Protein AF-A0A7K6W4K0-F1 (afdb_monomer_lite)

Secondary structure (DSSP, 8-state):
-PPP--PPP---PPPPPPEEETTEEE-TT-EEEETTTEEEEEETTEEEEEEPP----SSSEEPPPTT--S-EEEEEEETTEEEETT-EE-S-TTS--EEEEETTEEEEE-----SS--SS----TT-------EEETTEEE-TT-EE-SSS-TTEEEEEETTEEEEEEPPPPP--S-GGGEE--TT-SS-EEPPPPPP--

Organism: Steatornis caripensis (NCBI:txid48435)

Foldseek 3Di:
DDDDDDDDPDPPDPQQAWEADPRDTHHAQDWDADPPQKIWGHHRRDIDIDHDDADDPEDFWADAPVVGRYTFQQFGQDPNDTGGAQDWDDPDQQAPWIWGRHSHYIDIDTDDDDQFDDPDPDPDSHDPRQQQWAQDPNDTHGAQDWDDDPPAPFKIWGHGSRDIDIDGDDEDDDPDDPVQWDADVRRPYTDGDDDDDDDD

Radius of gyration: 44.68 Å; chains: 1; bounding box: 86×28×164 Å

InterPro domains:
  IPR001007 VWFC domain [PF00093] (19-73)
  IPR001007 VWFC domain [PF00093] (76-128)
  IPR001007 VWFC domain [PF00093] (134-192)
  IPR001007 VWFC domain [PS01208] (154-192)
  IPR001007 VWFC domain [PS50184] (17-74)
  IPR001007 VWFC domain [PS50184] (74-135)
  IPR001007 VWFC domain [PS50184] (132-193)
  IPR001007 VWFC domain [SM00214] (19-73)
  IPR001007 VWFC domain [SM00214] (76-129)
  IPR001007 VWFC domain [SM00214] (134-192)
  IPR001007 VWFC domain [SM00215] (19-73)
  IPR001007 VWFC domain [SM00215] (76-129)
  IPR001007 VWFC domain [SM00215] (134-189)
  IPR052080 von Willebrand factor C/EGF & Fibrillin [PTHR47333] (16-196)

Structure (mmCIF, N/CA/C/O backbone):
data_AF-A0A7K6W4K0-F1
#
_entry.id   AF-A0A7K6W4K0-F1
#
loop_
_atom_site.group_PDB
_atom_site.id
_atom_site.type_symbol
_atom_site.label_atom_id
_atom_site.label_alt_id
_atom_site.label_comp_id
_atom_site.label_asym_id
_atom_site.label_entity_id
_atom_site.label_seq_id
_atom_site.pdbx_PDB_ins_code
_atom_site.Cartn_x
_atom_site.Cartn_y
_atom_site.Cartn_z
_atom_site.occupancy
_atom_site.B_iso_or_equiv
_atom_site.auth_seq_id
_atom_site.auth_comp_id
_atom_site.auth_asym_id
_atom_site.auth_atom_id
_atom_site.pdbx_PDB_model_num
ATOM 1 N N . PRO A 1 1 ? 11.099 -11.836 -87.853 1.00 46.97 1 PRO A N 1
ATOM 2 C CA . PRO A 1 1 ? 12.144 -11.726 -86.805 1.00 46.97 1 PRO A CA 1
ATOM 3 C C . PRO A 1 1 ? 12.088 -10.353 -86.112 1.00 46.97 1 PRO A C 1
ATOM 5 O O . PRO A 1 1 ? 12.347 -9.350 -86.772 1.00 46.97 1 PRO A O 1
ATOM 8 N N . PRO A 1 2 ? 11.691 -10.271 -84.831 1.00 50.09 2 PRO A N 1
ATOM 9 C CA . PRO A 1 2 ? 11.774 -9.024 -84.077 1.00 50.09 2 PRO A CA 1
ATOM 10 C C . PRO A 1 2 ? 13.215 -8.804 -83.575 1.00 50.09 2 PRO A C 1
ATOM 12 O O . PRO A 1 2 ? 13.965 -9.778 -83.433 1.00 50.09 2 PRO A O 1
ATOM 15 N N . PRO A 1 3 ? 13.640 -7.556 -83.309 1.00 53.12 3 PRO A N 1
ATOM 16 C CA . PRO A 1 3 ? 14.968 -7.301 -82.774 1.00 53.12 3 PRO A CA 1
ATOM 17 C C . PRO A 1 3 ? 15.036 -7.745 -81.308 1.00 53.12 3 PRO A C 1
ATOM 19 O O . PRO A 1 3 ? 14.091 -7.578 -80.537 1.00 53.12 3 PRO A O 1
ATOM 22 N N . ARG A 1 4 ? 16.174 -8.337 -80.932 1.00 53.62 4 ARG A N 1
ATOM 23 C CA . ARG A 1 4 ? 16.497 -8.731 -79.556 1.00 53.62 4 ARG A CA 1
ATOM 24 C C . ARG A 1 4 ? 16.462 -7.488 -78.665 1.00 53.62 4 ARG A C 1
ATOM 26 O O . ARG A 1 4 ? 17.269 -6.582 -78.854 1.00 53.62 4 ARG A O 1
ATOM 33 N N . ALA A 1 5 ? 15.569 -7.475 -77.680 1.00 54.31 5 ALA A N 1
ATOM 34 C CA . ALA A 1 5 ? 15.681 -6.572 -76.546 1.00 54.31 5 ALA A CA 1
ATOM 35 C C . ALA A 1 5 ? 16.980 -6.918 -75.800 1.00 54.31 5 ALA A C 1
ATOM 37 O O . ALA A 1 5 ? 17.107 -8.007 -75.236 1.00 54.31 5 ALA A O 1
ATOM 38 N N . LEU A 1 6 ? 17.970 -6.024 -75.850 1.00 53.66 6 LEU A N 1
ATOM 39 C CA . LEU A 1 6 ? 19.096 -6.083 -74.928 1.00 53.66 6 LEU A CA 1
ATOM 40 C C . LEU A 1 6 ? 18.549 -5.780 -73.531 1.00 53.66 6 LEU A C 1
ATOM 42 O O . LEU A 1 6 ? 18.072 -4.676 -73.275 1.00 53.66 6 LEU A O 1
ATOM 46 N N . GLY A 1 7 ? 18.589 -6.781 -72.651 1.00 52.78 7 GLY A N 1
ATOM 47 C CA . GLY A 1 7 ? 18.318 -6.594 -71.233 1.00 52.78 7 GLY A CA 1
ATOM 48 C C . GLY A 1 7 ? 19.264 -5.539 -70.667 1.00 52.78 7 GLY A C 1
ATOM 49 O O . GLY A 1 7 ? 20.478 -5.624 -70.856 1.00 52.78 7 GLY A O 1
ATOM 50 N N . ALA A 1 8 ? 18.691 -4.534 -70.008 1.00 56.94 8 ALA A N 1
ATOM 51 C CA . ALA A 1 8 ? 19.445 -3.547 -69.255 1.00 56.94 8 ALA A CA 1
ATOM 52 C C . ALA A 1 8 ? 20.299 -4.259 -68.187 1.00 56.94 8 ALA A C 1
ATOM 54 O O . ALA A 1 8 ? 19.818 -5.210 -67.561 1.00 56.94 8 ALA A O 1
ATOM 55 N N . PRO A 1 9 ? 21.555 -3.830 -67.970 1.00 55.34 9 PRO A N 1
ATOM 56 C CA . PRO A 1 9 ? 22.372 -4.382 -66.906 1.00 55.34 9 PRO A CA 1
ATOM 57 C C . PRO A 1 9 ? 21.696 -4.059 -65.576 1.00 55.34 9 PRO A C 1
ATOM 59 O O . PRO A 1 9 ? 21.276 -2.923 -65.353 1.00 55.34 9 PRO A O 1
ATOM 62 N N . GLY A 1 10 ? 21.560 -5.077 -64.723 1.00 58.59 10 GLY A N 1
ATOM 63 C CA . GLY A 1 10 ? 21.000 -4.932 -63.389 1.00 58.59 10 GLY A CA 1
ATOM 64 C C . GLY A 1 10 ? 21.674 -3.770 -62.676 1.00 58.59 10 GLY A C 1
ATOM 65 O O . GLY A 1 10 ? 22.875 -3.801 -62.412 1.00 58.59 10 GLY A O 1
ATOM 66 N N . THR A 1 11 ? 20.898 -2.730 -62.396 1.00 54.78 11 THR A N 1
ATOM 67 C CA . THR A 1 11 ? 21.284 -1.650 -61.503 1.00 54.78 11 THR A CA 1
ATOM 68 C C . THR A 1 11 ? 21.452 -2.268 -60.123 1.00 54.78 11 THR A C 1
ATOM 70 O O . THR A 1 11 ? 20.489 -2.469 -59.386 1.00 54.78 11 THR A O 1
ATOM 73 N N . SER A 1 12 ? 22.693 -2.618 -59.788 1.00 63.53 12 SER A N 1
ATOM 74 C CA . SER A 1 12 ? 23.107 -2.862 -58.414 1.00 63.53 12 SER A CA 1
ATOM 75 C C . SER A 1 12 ? 22.697 -1.637 -57.603 1.00 63.53 12 SER A C 1
ATOM 77 O O . SER A 1 12 ? 23.218 -0.543 -57.836 1.00 63.53 12 SER A O 1
ATOM 79 N N . ALA A 1 13 ? 21.713 -1.799 -56.718 1.00 66.31 13 ALA A N 1
ATOM 80 C CA . ALA A 1 13 ? 21.297 -0.736 -55.818 1.00 66.31 13 ALA A CA 1
ATOM 81 C C . ALA A 1 13 ? 22.539 -0.194 -55.082 1.00 66.31 13 ALA A C 1
ATOM 83 O O . ALA A 1 13 ? 23.378 -0.998 -54.661 1.00 66.31 13 ALA A O 1
ATOM 84 N N . PRO A 1 14 ? 22.700 1.135 -54.952 1.00 72.62 14 PRO A N 1
ATOM 85 C CA . PRO A 1 14 ? 23.822 1.695 -54.212 1.00 72.62 14 PRO A CA 1
ATOM 86 C C . PRO A 1 14 ? 23.806 1.143 -52.784 1.00 72.62 14 PRO A C 1
ATOM 88 O O . PRO A 1 14 ? 22.757 1.115 -52.135 1.00 72.62 14 PRO A O 1
ATOM 91 N N . SER A 1 15 ? 24.960 0.671 -52.309 1.00 75.75 15 SER A N 1
ATOM 92 C CA . SER A 1 15 ? 25.105 0.193 -50.938 1.00 75.75 15 SER A CA 1
ATOM 93 C C . SER A 1 15 ? 24.759 1.323 -49.969 1.00 75.75 15 SER A C 1
ATOM 95 O O . SER A 1 15 ? 25.199 2.463 -50.130 1.00 75.75 15 SER A O 1
ATOM 97 N N . ALA A 1 16 ? 23.922 1.023 -48.977 1.00 80.75 16 ALA A N 1
ATOM 98 C CA . ALA A 1 16 ? 23.537 2.013 -47.984 1.00 80.75 16 ALA A CA 1
ATOM 99 C C . ALA A 1 16 ? 24.785 2.497 -47.206 1.00 80.75 16 ALA A C 1
ATOM 101 O O . ALA A 1 16 ? 25.671 1.691 -46.908 1.00 80.75 16 ALA A O 1
ATOM 102 N N . PRO A 1 17 ? 24.895 3.799 -46.886 1.00 88.88 17 PRO A N 1
ATOM 103 C CA . PRO A 1 17 ? 26.057 4.335 -46.185 1.00 88.88 17 PRO A CA 1
ATOM 104 C C . PRO A 1 17 ? 26.103 3.867 -44.724 1.00 88.88 17 PRO A C 1
ATOM 106 O O . PRO A 1 17 ? 25.088 3.869 -44.024 1.00 88.88 17 PRO A O 1
ATOM 109 N N . HIS A 1 18 ? 27.304 3.507 -44.269 1.00 92.75 18 HIS A N 1
ATOM 110 C CA . HIS A 1 18 ? 27.587 3.138 -42.881 1.00 92.75 18 HIS A CA 1
ATOM 111 C C . HIS A 1 18 ? 27.522 4.373 -41.979 1.00 92.75 18 HIS A C 1
ATOM 113 O O . HIS A 1 18 ? 27.749 5.498 -42.430 1.00 92.75 18 HIS A O 1
ATOM 119 N N . CYS A 1 19 ? 27.267 4.162 -40.690 1.00 94.94 19 CYS A N 1
ATOM 120 C CA . CYS A 1 19 ? 27.328 5.229 -39.695 1.00 94.94 19 CYS A CA 1
ATOM 121 C C . CYS A 1 19 ? 28.632 5.165 -38.904 1.00 94.94 19 CYS A C 1
ATOM 123 O O . CYS A 1 19 ? 29.174 4.087 -38.672 1.00 94.94 19 CYS A O 1
ATOM 125 N N . TRP A 1 20 ? 29.107 6.314 -38.425 1.00 94.06 20 TRP A N 1
ATOM 126 C CA . TRP A 1 20 ? 30.231 6.382 -37.494 1.00 94.06 20 TRP A CA 1
ATOM 127 C C . TRP A 1 20 ? 29.725 6.709 -36.090 1.00 94.06 20 TRP A C 1
ATOM 129 O O . TRP A 1 20 ? 29.054 7.723 -35.896 1.00 94.06 20 TRP A O 1
ATOM 139 N N . TYR A 1 21 ? 30.030 5.863 -35.105 1.00 92.81 21 TYR A N 1
ATOM 140 C CA . TYR A 1 21 ? 29.567 6.051 -33.731 1.00 92.81 21 TYR A CA 1
ATOM 141 C C . TYR A 1 21 ? 30.645 5.686 -32.711 1.00 92.81 21 TYR A C 1
ATOM 143 O O . TYR A 1 21 ? 31.182 4.583 -32.749 1.00 92.81 21 TYR A O 1
ATOM 151 N N . ARG A 1 22 ? 30.962 6.610 -31.788 1.00 91.50 22 ARG A N 1
ATOM 152 C CA . ARG A 1 22 ? 31.976 6.435 -30.721 1.00 91.50 22 ARG A CA 1
ATOM 153 C C . ARG A 1 22 ? 33.311 5.834 -31.211 1.00 91.50 22 ARG A C 1
ATOM 155 O O . ARG A 1 22 ? 33.931 5.038 -30.519 1.00 91.50 22 ARG A O 1
ATOM 162 N N . GLY A 1 23 ? 33.752 6.227 -32.407 1.00 92.31 23 GLY A N 1
ATOM 163 C CA . GLY A 1 23 ? 35.021 5.774 -32.986 1.00 92.31 23 GLY A CA 1
ATOM 164 C C . GLY A 1 23 ? 34.971 4.437 -33.735 1.00 92.31 23 GLY A C 1
ATOM 165 O O . GLY A 1 23 ? 36.022 3.984 -34.174 1.00 92.31 23 GLY A O 1
ATOM 166 N N . ALA A 1 24 ? 33.794 3.825 -33.912 1.00 93.12 24 ALA A N 1
ATOM 167 C CA . ALA A 1 24 ? 33.624 2.577 -34.656 1.00 93.12 24 ALA A CA 1
ATOM 168 C C . ALA A 1 24 ? 32.574 2.702 -35.783 1.00 93.12 24 ALA A C 1
ATOM 170 O O . ALA A 1 24 ? 31.578 3.423 -35.618 1.00 93.12 24 ALA A O 1
ATOM 171 N N . PRO A 1 25 ? 32.754 1.990 -36.914 1.00 94.06 25 PRO A N 1
ATOM 172 C CA . PRO A 1 25 ? 31.732 1.892 -37.948 1.00 94.06 25 PRO A CA 1
ATOM 173 C C . PRO A 1 25 ? 30.548 1.037 -37.471 1.00 94.06 25 PRO A C 1
ATOM 175 O O . PRO A 1 25 ? 30.710 0.048 -36.755 1.00 94.06 25 PRO A O 1
ATOM 178 N N . ARG A 1 26 ? 29.340 1.427 -37.880 1.00 94.75 26 ARG A N 1
ATOM 179 C CA . ARG A 1 26 ? 28.093 0.682 -37.692 1.00 94.75 26 ARG A CA 1
ATOM 180 C C . ARG A 1 26 ? 27.496 0.360 -39.054 1.00 94.75 26 ARG A C 1
ATOM 182 O O . ARG A 1 26 ? 27.409 1.243 -39.912 1.00 94.75 26 ARG A O 1
ATOM 189 N N . GLU A 1 27 ? 27.065 -0.886 -39.211 1.00 94.38 27 GLU A N 1
ATOM 190 C CA . GLU A 1 27 ? 26.400 -1.358 -40.422 1.00 94.38 27 GLU A CA 1
ATOM 191 C C . GLU A 1 27 ? 25.129 -0.541 -40.716 1.00 94.38 27 GLU A C 1
ATOM 193 O O . GLU A 1 27 ? 24.430 -0.123 -39.780 1.00 94.38 27 GLU A O 1
ATOM 198 N N . PRO A 1 28 ? 24.793 -0.313 -41.994 1.00 93.69 28 PRO A N 1
ATOM 199 C CA . PRO A 1 28 ? 23.535 0.320 -42.365 1.00 93.69 28 PRO A CA 1
ATOM 200 C C . PRO A 1 28 ? 22.340 -0.467 -41.807 1.00 93.69 28 PRO A C 1
ATOM 202 O O . PRO A 1 28 ? 22.251 -1.680 -41.982 1.00 93.69 28 PRO A O 1
ATOM 205 N N . GLY A 1 29 ? 21.414 0.210 -41.122 1.00 91.75 29 GLY A N 1
ATOM 206 C CA . GLY A 1 29 ? 20.260 -0.426 -40.474 1.00 91.75 29 GLY A CA 1
ATOM 207 C C . GLY A 1 29 ? 20.548 -1.070 -39.111 1.00 91.75 29 GLY A C 1
ATOM 208 O O . GLY A 1 29 ? 19.625 -1.596 -38.488 1.00 91.75 29 GLY A O 1
ATOM 209 N N . ALA A 1 30 ? 21.789 -1.018 -38.612 1.00 94.06 30 ALA A N 1
ATOM 210 C CA . ALA A 1 30 ? 22.109 -1.503 -37.272 1.00 94.06 30 ALA A CA 1
ATOM 211 C C . ALA A 1 30 ? 21.312 -0.746 -36.198 1.00 94.06 30 ALA A C 1
ATOM 213 O O . ALA A 1 30 ? 21.173 0.476 -36.274 1.00 94.06 30 ALA A O 1
ATOM 214 N N . HIS A 1 31 ? 20.856 -1.472 -35.176 1.00 93.75 31 HIS A N 1
ATOM 215 C CA . HIS A 1 31 ? 20.192 -0.945 -33.984 1.00 93.75 31 HIS A CA 1
ATOM 216 C C . HIS A 1 31 ? 20.967 -1.356 -32.728 1.00 93.75 31 HIS A C 1
ATOM 218 O O . HIS A 1 31 ? 21.493 -2.467 -32.652 1.00 93.75 31 HIS A O 1
ATOM 224 N N . TRP A 1 32 ? 21.075 -0.460 -31.750 1.00 90.94 32 TRP A N 1
ATOM 225 C CA . TRP A 1 32 ? 21.757 -0.741 -30.486 1.00 90.94 32 TRP A CA 1
ATOM 226 C C . TRP A 1 32 ? 21.211 0.114 -29.343 1.00 90.94 32 TRP A C 1
ATOM 228 O O . TRP A 1 32 ? 20.699 1.210 -29.558 1.00 90.94 32 TRP A O 1
ATOM 238 N N . THR A 1 33 ? 21.368 -0.378 -28.115 1.00 87.00 33 THR A N 1
ATOM 239 C CA . THR A 1 33 ? 20.946 0.322 -26.897 1.00 87.00 33 THR A CA 1
ATOM 240 C C . THR A 1 33 ? 22.154 0.957 -26.215 1.00 87.00 33 THR A C 1
ATOM 242 O O . THR A 1 33 ? 23.183 0.310 -26.028 1.00 87.00 33 THR A O 1
ATOM 245 N N . GLU A 1 34 ? 22.034 2.227 -25.840 1.00 85.50 34 GLU A N 1
ATOM 246 C CA . GLU A 1 34 ? 23.025 2.968 -25.059 1.00 85.50 34 GLU A CA 1
ATOM 247 C C . GLU A 1 34 ? 22.651 2.997 -23.565 1.00 85.50 34 GLU A C 1
ATOM 249 O O . GLU A 1 34 ? 21.465 2.942 -23.211 1.00 85.50 34 GLU A O 1
ATOM 254 N N . PRO A 1 35 ? 23.649 3.152 -22.673 1.00 79.38 35 PRO A N 1
ATOM 255 C CA . PRO A 1 35 ? 23.408 3.470 -21.270 1.00 79.38 35 PRO A CA 1
ATOM 256 C C . PRO A 1 35 ? 22.515 4.710 -21.125 1.00 79.38 35 PRO A C 1
ATOM 258 O O . PRO A 1 35 ? 22.619 5.662 -21.899 1.00 79.38 35 PRO A O 1
ATOM 261 N N . GLY A 1 36 ? 21.638 4.713 -20.120 1.00 78.44 36 GLY A N 1
ATOM 262 C CA . GLY A 1 36 ? 20.658 5.790 -19.941 1.00 78.44 36 GLY A CA 1
ATOM 263 C C . GLY A 1 36 ? 19.379 5.615 -20.765 1.00 78.44 36 GLY A C 1
ATOM 264 O O . GLY A 1 36 ? 18.711 6.605 -21.044 1.00 78.44 36 GLY A O 1
ATOM 265 N N . CYS A 1 37 ? 19.029 4.371 -21.124 1.00 88.00 37 CYS A N 1
ATOM 266 C CA . CYS A 1 37 ? 17.724 4.007 -21.688 1.00 88.00 37 CYS A CA 1
ATOM 267 C C . CYS A 1 37 ? 17.451 4.732 -23.021 1.00 88.00 37 CYS A C 1
ATOM 269 O O . CYS A 1 37 ? 16.430 5.390 -23.216 1.00 88.00 37 CYS A O 1
ATOM 271 N N . ARG A 1 38 ? 18.418 4.643 -23.945 1.00 90.69 38 ARG A N 1
ATOM 272 C CA . ARG A 1 38 ? 18.332 5.213 -25.296 1.00 90.69 38 ARG A CA 1
ATOM 273 C C . ARG A 1 38 ? 18.540 4.126 -26.335 1.00 90.69 38 ARG A C 1
ATOM 275 O O . ARG A 1 38 ? 19.453 3.317 -26.197 1.00 90.69 38 ARG A O 1
ATOM 282 N N . THR A 1 39 ? 17.730 4.136 -27.381 1.00 91.50 39 THR A N 1
ATOM 283 C CA . THR A 1 39 ? 17.915 3.269 -28.547 1.00 91.50 39 THR A CA 1
ATOM 284 C C . THR A 1 39 ? 18.447 4.100 -29.701 1.00 91.50 39 THR A C 1
ATOM 286 O O . THR A 1 39 ? 18.018 5.235 -29.904 1.00 91.50 39 THR A O 1
ATOM 289 N N . CYS A 1 40 ? 19.421 3.565 -30.423 1.00 93.38 40 CYS A N 1
ATOM 290 C CA . CYS A 1 40 ? 20.048 4.221 -31.553 1.00 93.38 40 CYS A CA 1
ATOM 291 C C . CYS A 1 40 ? 19.961 3.337 -32.794 1.00 93.38 40 CYS A C 1
ATOM 293 O O . CYS A 1 40 ? 20.083 2.115 -32.704 1.00 93.38 40 CYS A O 1
ATOM 295 N N . ALA A 1 41 ? 19.808 3.963 -33.957 1.00 95.50 41 ALA A N 1
ATOM 296 C CA . ALA A 1 41 ? 19.795 3.294 -35.247 1.00 95.50 41 ALA A CA 1
ATOM 297 C C . ALA A 1 41 ? 20.690 4.008 -36.266 1.00 95.50 41 ALA A C 1
ATOM 299 O O . ALA A 1 41 ? 20.827 5.236 -36.252 1.00 95.50 41 ALA A O 1
ATOM 300 N N . CYS A 1 42 ? 21.288 3.229 -37.170 1.00 95.31 42 CYS A N 1
ATOM 301 C CA . CYS A 1 42 ? 21.989 3.750 -38.336 1.00 95.31 42 CYS A CA 1
ATOM 302 C C . CYS A 1 42 ? 21.031 3.872 -39.526 1.00 95.31 42 CYS A C 1
ATOM 304 O O . CYS A 1 42 ? 20.684 2.868 -40.150 1.00 95.31 42 CYS A O 1
ATOM 306 N N . GLN A 1 43 ? 20.631 5.098 -39.870 1.00 94.62 43 GLN A N 1
ATOM 307 C CA . GLN A 1 43 ? 19.715 5.362 -40.981 1.00 94.62 43 GLN A CA 1
ATOM 308 C C . GLN A 1 43 ? 20.317 6.404 -41.924 1.00 94.62 43 GLN A C 1
ATOM 310 O O . GLN A 1 43 ? 20.601 7.534 -41.530 1.00 94.62 43 GLN A O 1
ATOM 315 N N . GLY A 1 44 ? 20.551 6.014 -43.181 1.00 89.88 44 GLY A N 1
ATOM 316 C CA . GLY A 1 44 ? 21.092 6.918 -44.203 1.00 89.88 44 GLY A CA 1
ATOM 317 C C . GLY A 1 44 ? 22.446 7.538 -43.831 1.00 89.88 44 GLY A C 1
ATOM 318 O O . GLY A 1 44 ? 22.675 8.709 -44.117 1.00 89.88 44 GLY A O 1
ATOM 319 N N . GLY A 1 45 ? 23.323 6.785 -43.155 1.00 90.25 45 GLY A N 1
ATOM 320 C CA . GLY A 1 45 ? 24.649 7.256 -42.733 1.00 90.25 45 GLY A CA 1
ATOM 321 C C . GLY A 1 45 ? 24.634 8.175 -41.505 1.00 90.25 45 GLY A C 1
ATOM 322 O O . GLY A 1 45 ? 25.684 8.657 -41.080 1.00 90.25 45 GLY A O 1
ATOM 323 N N . ARG A 1 46 ? 23.461 8.408 -40.903 1.00 94.00 46 ARG A N 1
ATOM 324 C CA . ARG A 1 46 ? 23.293 9.171 -39.664 1.00 94.00 46 ARG A CA 1
ATOM 325 C C . ARG A 1 46 ? 22.919 8.248 -38.512 1.00 94.00 46 ARG A C 1
ATOM 327 O O . ARG A 1 46 ? 22.070 7.370 -38.646 1.00 94.00 46 ARG A O 1
ATOM 334 N N . VAL A 1 47 ? 23.519 8.508 -37.354 1.00 95.06 47 VAL A N 1
ATOM 335 C CA . VAL A 1 47 ? 23.082 7.924 -36.086 1.00 95.06 47 VAL A CA 1
ATOM 336 C C . VAL A 1 47 ? 21.905 8.730 -35.552 1.00 95.06 47 VAL A C 1
ATOM 338 O O . VAL A 1 47 ? 22.044 9.924 -35.282 1.00 95.06 47 VAL A O 1
ATOM 341 N N . LEU A 1 48 ? 20.760 8.078 -35.392 1.00 94.69 48 LEU A N 1
ATOM 342 C CA . LEU A 1 48 ? 19.570 8.638 -34.754 1.00 94.69 48 LEU A CA 1
ATOM 343 C C . LEU A 1 48 ? 19.381 7.929 -33.423 1.00 94.69 48 LEU A C 1
ATOM 345 O O . LEU A 1 48 ? 19.340 6.706 -33.400 1.00 94.69 48 LEU A O 1
ATOM 349 N N . CYS A 1 49 ? 19.310 8.685 -32.330 1.00 92.94 49 CYS A N 1
ATOM 350 C CA . CYS A 1 49 ? 19.150 8.132 -30.991 1.00 92.94 49 CYS A CA 1
ATOM 351 C C . CYS A 1 49 ? 17.941 8.749 -30.308 1.00 92.94 49 CYS A C 1
ATOM 353 O O . CYS A 1 49 ? 17.891 9.966 -30.119 1.00 92.94 49 CYS A O 1
ATOM 355 N N . GLU A 1 50 ? 17.045 7.899 -29.838 1.00 92.62 50 GLU A N 1
ATOM 356 C CA . GLU A 1 50 ? 15.800 8.280 -29.190 1.00 92.62 50 GLU A CA 1
ATOM 357 C C . GLU A 1 50 ? 15.786 7.757 -27.754 1.00 92.62 50 GLU A C 1
ATOM 359 O O . GLU A 1 50 ? 16.372 6.715 -27.440 1.00 92.62 50 GLU A O 1
ATOM 364 N N . ALA A 1 51 ? 15.174 8.524 -26.852 1.00 89.50 51 ALA A N 1
ATOM 365 C CA . ALA A 1 51 ? 14.949 8.066 -25.489 1.00 89.50 51 ALA A CA 1
ATOM 366 C C . ALA A 1 51 ? 13.869 6.981 -25.507 1.00 89.50 51 ALA A C 1
ATOM 368 O O . ALA A 1 51 ? 12.830 7.149 -26.144 1.00 89.50 51 ALA A O 1
ATOM 369 N N . VAL A 1 52 ? 14.108 5.876 -24.805 1.00 89.75 52 VAL A N 1
ATOM 370 C CA . VAL A 1 52 ? 13.104 4.827 -24.655 1.00 89.75 52 VAL A CA 1
ATOM 371 C C . VAL A 1 52 ? 12.038 5.334 -23.689 1.00 89.75 52 VAL A C 1
ATOM 373 O O . VAL A 1 52 ? 12.315 5.626 -22.527 1.00 89.75 52 VAL A O 1
ATOM 376 N N . SER A 1 53 ? 10.806 5.451 -24.174 1.00 88.81 53 SER A N 1
ATOM 377 C CA . SER A 1 53 ? 9.649 5.743 -23.334 1.00 88.81 53 SER A CA 1
ATOM 378 C C . SER A 1 53 ? 9.138 4.450 -22.702 1.00 88.81 53 SER A C 1
ATOM 380 O O . SER A 1 53 ? 8.705 3.550 -23.423 1.00 88.81 53 SER A O 1
ATOM 382 N N . CYS A 1 54 ? 9.141 4.371 -21.372 1.00 87.38 54 CYS A N 1
ATOM 383 C CA . CYS A 1 54 ? 8.627 3.219 -20.631 1.00 87.38 54 CYS A CA 1
ATOM 384 C C . CYS A 1 54 ? 7.334 3.594 -19.882 1.00 87.38 54 CYS A C 1
ATOM 386 O O . CYS A 1 54 ? 7.395 3.939 -18.700 1.00 87.38 54 CYS A O 1
ATOM 388 N N . PRO A 1 55 ? 6.158 3.572 -20.532 1.00 84.00 55 PRO A N 1
ATOM 389 C CA . PRO A 1 55 ? 4.899 3.731 -19.820 1.00 84.00 55 PRO A CA 1
ATOM 390 C C . PRO A 1 55 ? 4.625 2.469 -18.991 1.00 84.00 55 PRO A C 1
ATOM 392 O O . PRO A 1 55 ? 4.395 1.395 -19.542 1.00 84.00 55 PRO A O 1
ATOM 395 N N . ALA A 1 56 ? 4.644 2.592 -17.665 1.00 83.31 56 ALA A N 1
ATOM 396 C CA . ALA A 1 56 ? 4.163 1.552 -16.761 1.00 83.31 56 ALA A CA 1
ATOM 397 C C . ALA A 1 56 ? 2.778 1.953 -16.241 1.00 83.31 56 ALA A C 1
ATOM 399 O O . ALA A 1 56 ? 2.616 3.029 -15.671 1.00 83.31 56 ALA A O 1
ATOM 400 N N . ALA A 1 57 ? 1.782 1.090 -16.451 1.00 87.00 57 ALA A N 1
ATOM 401 C CA . ALA A 1 57 ? 0.399 1.296 -16.011 1.00 87.00 57 ALA A CA 1
ATOM 402 C C . ALA A 1 57 ? 0.076 0.539 -14.706 1.00 87.00 57 ALA A C 1
ATOM 404 O O . ALA A 1 57 ? -1.078 0.208 -14.449 1.00 87.00 57 ALA A O 1
ATOM 405 N N . CYS A 1 58 ? 1.096 0.221 -13.908 1.00 95.00 58 CYS A N 1
ATOM 406 C CA . CYS A 1 58 ? 0.957 -0.468 -12.629 1.00 95.00 58 CYS A CA 1
ATOM 407 C C . CYS A 1 58 ? 1.489 0.404 -11.483 1.00 95.00 58 CYS A C 1
ATOM 409 O O . CYS A 1 58 ? 2.336 1.272 -11.693 1.00 95.00 58 CYS A O 1
ATOM 411 N N . SER A 1 59 ? 0.961 0.197 -10.277 1.00 95.56 59 SER A N 1
ATOM 412 C CA . SER A 1 59 ? 1.231 1.046 -9.107 1.00 95.56 59 SER A CA 1
ATOM 413 C C . SER A 1 59 ? 2.576 0.771 -8.433 1.00 95.56 59 SER A C 1
ATOM 415 O O . SER A 1 59 ? 3.149 1.682 -7.844 1.00 95.56 59 SER A O 1
ATOM 417 N N . HIS A 1 60 ? 3.087 -0.457 -8.528 1.00 96.81 60 HIS A N 1
ATOM 418 C CA . H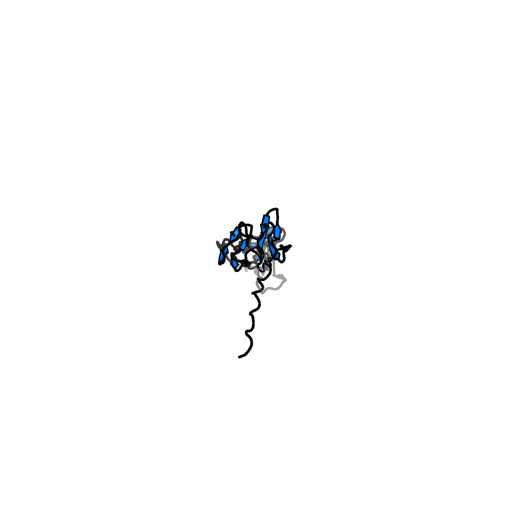IS A 1 60 ? 4.285 -0.916 -7.821 1.00 96.81 60 HIS A CA 1
ATOM 419 C C . HIS A 1 60 ? 5.233 -1.679 -8.759 1.00 96.81 60 HIS A C 1
ATOM 421 O O . HIS A 1 60 ? 5.547 -2.839 -8.496 1.00 96.81 60 HIS A O 1
ATOM 427 N N . PRO A 1 61 ? 5.691 -1.079 -9.872 1.00 95.88 61 PRO A N 1
ATOM 428 C CA . PRO A 1 61 ? 6.534 -1.780 -10.830 1.00 95.88 61 PRO A CA 1
ATOM 429 C C . PRO A 1 61 ? 7.848 -2.264 -10.208 1.00 95.88 61 PRO A C 1
ATOM 431 O O . PRO A 1 61 ? 8.486 -1.562 -9.420 1.00 95.88 61 PRO A O 1
ATOM 434 N N . LEU A 1 62 ? 8.311 -3.432 -10.646 1.00 95.00 62 LEU A N 1
ATOM 435 C CA . LEU A 1 62 ? 9.678 -3.872 -10.401 1.00 95.00 62 LEU A CA 1
ATOM 436 C C . LEU A 1 62 ? 10.666 -3.010 -11.202 1.00 95.00 62 LEU A C 1
ATOM 438 O O . LEU A 1 62 ? 10.374 -2.627 -12.343 1.00 95.00 62 LEU A O 1
ATOM 442 N N . PRO A 1 63 ? 11.852 -2.726 -10.639 1.00 92.06 63 PRO A N 1
ATOM 443 C CA . PRO A 1 63 ? 12.894 -2.004 -11.350 1.00 92.06 63 PRO A CA 1
ATOM 444 C C . PRO A 1 63 ? 13.354 -2.800 -12.572 1.00 92.06 63 PRO A C 1
ATOM 446 O O . PRO A 1 63 ? 13.193 -4.022 -12.646 1.00 92.06 63 PRO A O 1
ATOM 449 N N . ALA A 1 64 ? 13.951 -2.097 -13.534 1.00 89.62 64 ALA A N 1
ATOM 450 C CA . ALA A 1 64 ? 14.537 -2.757 -14.688 1.00 89.62 64 ALA A CA 1
ATOM 451 C C . ALA A 1 64 ? 15.567 -3.807 -14.216 1.00 89.62 64 ALA A C 1
ATOM 453 O O . ALA A 1 64 ? 16.408 -3.488 -13.368 1.00 89.62 64 ALA A O 1
ATOM 454 N N . PRO A 1 65 ? 15.520 -5.048 -14.735 1.00 82.19 65 PRO A N 1
ATOM 455 C CA . PRO A 1 65 ? 16.519 -6.061 -14.411 1.00 82.19 65 PRO A CA 1
ATOM 456 C C . PRO A 1 65 ? 17.917 -5.579 -14.815 1.00 82.19 65 PRO A C 1
ATOM 458 O O . PRO A 1 65 ? 18.054 -4.637 -15.594 1.00 82.19 65 PRO A O 1
ATOM 461 N N . ALA A 1 66 ? 18.972 -6.214 -14.303 1.00 79.69 66 ALA A N 1
ATOM 462 C CA . ALA A 1 66 ? 20.344 -5.807 -14.607 1.00 79.69 66 ALA A CA 1
ATOM 463 C C . ALA A 1 66 ? 20.590 -5.745 -16.130 1.00 79.69 66 ALA A C 1
ATOM 465 O O . ALA A 1 66 ? 20.431 -6.738 -16.835 1.00 79.69 66 ALA A O 1
ATOM 466 N N . GLY A 1 67 ? 20.952 -4.561 -16.636 1.00 74.31 67 GLY A N 1
ATOM 467 C CA . GLY A 1 67 ? 21.141 -4.302 -18.072 1.00 74.31 67 GLY A CA 1
ATOM 468 C C . GLY A 1 67 ? 19.856 -3.999 -18.859 1.00 74.31 67 GLY A C 1
ATOM 469 O O . GLY A 1 67 ? 19.926 -3.668 -20.040 1.00 74.31 67 GLY A O 1
ATOM 470 N N . GLY A 1 68 ? 18.693 -4.079 -18.213 1.00 81.00 68 GLY A N 1
ATOM 471 C CA . GLY A 1 68 ? 17.408 -3.629 -18.731 1.00 81.00 68 GLY A CA 1
ATOM 472 C C . GLY A 1 68 ? 17.238 -2.113 -18.628 1.00 81.00 68 GLY A C 1
ATOM 473 O O . GLY A 1 68 ? 17.978 -1.418 -17.936 1.00 81.00 68 GLY A O 1
ATOM 474 N N . CYS A 1 69 ? 16.237 -1.598 -19.338 1.00 86.19 69 CYS A N 1
ATOM 475 C CA . CYS A 1 69 ? 15.956 -0.161 -19.424 1.00 86.19 69 CYS A CA 1
ATOM 476 C C . CYS A 1 69 ? 14.577 0.190 -18.849 1.00 86.19 69 CYS A C 1
ATOM 478 O O . CYS A 1 69 ? 14.460 1.182 -18.135 1.00 86.19 69 CYS A O 1
ATOM 480 N N . CYS A 1 70 ? 13.562 -0.654 -19.059 1.00 88.38 70 CYS A N 1
ATOM 481 C CA . CYS A 1 70 ? 12.213 -0.391 -18.565 1.00 88.38 70 CYS A CA 1
ATOM 482 C C . CYS A 1 70 ? 11.866 -1.181 -17.292 1.00 88.38 70 CYS A C 1
ATOM 484 O O . CYS A 1 70 ? 12.298 -2.330 -17.152 1.00 88.38 70 CYS A O 1
ATOM 486 N N . PRO A 1 71 ? 11.053 -0.591 -16.395 1.00 92.19 71 PRO A N 1
ATOM 487 C CA . PRO A 1 71 ? 10.427 -1.317 -15.298 1.00 92.19 71 PRO A CA 1
ATOM 488 C C . PRO A 1 71 ? 9.473 -2.410 -15.801 1.00 92.19 71 PRO A C 1
ATOM 490 O O . PRO A 1 71 ? 9.033 -2.387 -16.952 1.00 92.19 71 PRO A O 1
ATOM 493 N N . SER A 1 72 ? 9.126 -3.348 -14.921 1.00 92.38 72 SER A N 1
ATOM 494 C CA . SER A 1 72 ? 8.244 -4.480 -15.228 1.00 92.38 72 SER A CA 1
ATOM 495 C C . SER A 1 72 ? 7.063 -4.561 -14.263 1.00 92.38 72 SER A C 1
ATOM 497 O O . SER A 1 72 ? 7.226 -4.361 -13.064 1.00 92.38 72 SER A O 1
ATOM 499 N N . CYS A 1 73 ? 5.886 -4.919 -14.781 1.00 95.00 73 CYS A N 1
ATOM 500 C CA . CYS A 1 73 ? 4.691 -5.225 -13.985 1.00 95.00 73 CYS A CA 1
ATOM 501 C C . CYS A 1 73 ? 4.484 -6.744 -13.802 1.00 95.00 73 CYS A C 1
ATOM 503 O O . CYS A 1 73 ? 3.383 -7.178 -13.490 1.00 95.00 73 CYS A O 1
ATOM 505 N N . ALA A 1 74 ? 5.520 -7.566 -14.022 1.00 94.31 74 ALA A N 1
ATOM 506 C CA . ALA A 1 74 ? 5.471 -9.023 -13.810 1.00 94.31 74 ALA A CA 1
ATOM 507 C C . ALA A 1 74 ? 5.553 -9.443 -12.323 1.00 94.31 74 ALA A C 1
ATOM 509 O O . ALA A 1 74 ? 5.673 -10.624 -12.009 1.00 94.31 74 ALA A O 1
ATOM 510 N N . GLY A 1 75 ? 5.564 -8.465 -11.425 1.00 95.88 75 GLY A N 1
ATOM 511 C CA . GLY A 1 75 ? 5.608 -8.591 -9.975 1.00 95.88 75 GLY A CA 1
ATOM 512 C C . GLY A 1 75 ? 5.597 -7.191 -9.368 1.00 95.88 75 GLY A C 1
ATOM 513 O O . GLY A 1 75 ? 5.507 -6.204 -10.107 1.00 95.88 75 GLY A O 1
ATOM 514 N N . CYS A 1 76 ? 5.705 -7.093 -8.045 1.00 97.56 76 CYS A N 1
ATOM 515 C CA . CYS A 1 76 ? 5.543 -5.829 -7.328 1.00 97.56 76 CYS A CA 1
ATOM 516 C C . CYS A 1 76 ? 6.774 -5.471 -6.500 1.00 97.56 76 CYS A C 1
ATOM 518 O O . CYS A 1 76 ? 7.345 -6.333 -5.839 1.00 97.56 76 CYS A O 1
ATOM 520 N N . LEU A 1 77 ? 7.150 -4.194 -6.462 1.00 96.88 77 LEU A N 1
ATOM 521 C CA . LEU A 1 77 ? 8.098 -3.677 -5.475 1.00 96.88 77 LEU A CA 1
ATOM 522 C C . LEU A 1 77 ? 7.333 -2.996 -4.332 1.00 96.88 77 LEU A C 1
ATOM 524 O O . LEU A 1 77 ? 6.741 -1.941 -4.537 1.00 96.88 77 LEU A O 1
ATOM 528 N N . HIS A 1 78 ? 7.373 -3.573 -3.131 1.00 95.56 78 HIS A N 1
ATOM 529 C CA . HIS A 1 78 ? 6.731 -3.013 -1.936 1.00 95.56 78 HIS A CA 1
ATOM 530 C C . HIS A 1 78 ? 7.749 -2.879 -0.804 1.00 95.56 78 HIS A C 1
ATOM 532 O O . HIS A 1 78 ? 8.384 -3.865 -0.439 1.00 95.56 78 HIS A O 1
ATOM 538 N N . ASP A 1 79 ? 7.920 -1.673 -0.256 1.00 93.12 79 ASP A N 1
ATOM 539 C CA . ASP A 1 79 ? 8.903 -1.357 0.799 1.00 93.12 79 ASP A CA 1
ATOM 540 C C . ASP A 1 79 ? 10.324 -1.873 0.511 1.00 93.12 79 ASP A C 1
ATOM 542 O O . ASP A 1 79 ? 11.032 -2.375 1.382 1.00 93.12 79 ASP A O 1
ATOM 546 N N . GLY A 1 80 ? 10.746 -1.790 -0.754 1.00 93.50 80 GLY A N 1
ATOM 547 C CA . GLY A 1 80 ? 12.057 -2.272 -1.200 1.00 93.50 80 GLY A CA 1
ATOM 548 C C . GLY A 1 80 ? 12.161 -3.792 -1.371 1.00 93.50 80 GLY A C 1
ATOM 549 O O . GLY A 1 80 ? 13.212 -4.278 -1.786 1.00 93.50 80 GLY A O 1
ATOM 550 N N . VAL A 1 81 ? 11.088 -4.544 -1.117 1.00 95.25 81 VAL A N 1
ATOM 551 C CA . VAL A 1 81 ? 11.029 -5.997 -1.302 1.00 95.25 81 VAL A CA 1
ATOM 552 C C . VAL A 1 81 ? 10.313 -6.327 -2.608 1.00 95.25 81 VAL A C 1
ATOM 554 O O . VAL A 1 81 ? 9.175 -5.912 -2.836 1.00 95.25 81 VAL A O 1
ATOM 557 N N . ALA A 1 82 ? 10.982 -7.093 -3.469 1.00 96.56 82 ALA A N 1
ATOM 558 C CA . ALA A 1 82 ? 10.371 -7.645 -4.671 1.00 96.56 82 ALA A CA 1
ATOM 559 C C . ALA A 1 82 ? 9.436 -8.805 -4.297 1.00 96.56 82 ALA A C 1
ATOM 561 O O . ALA A 1 82 ? 9.841 -9.745 -3.614 1.00 96.56 82 ALA A O 1
ATOM 562 N N . ARG A 1 83 ? 8.192 -8.723 -4.757 1.00 96.75 83 ARG A N 1
ATOM 563 C CA . ARG A 1 83 ? 7.129 -9.715 -4.596 1.00 96.75 83 ARG A CA 1
ATOM 564 C C . ARG A 1 83 ? 6.810 -10.317 -5.958 1.00 96.75 83 ARG A C 1
ATOM 566 O O . ARG A 1 83 ? 6.722 -9.587 -6.950 1.00 96.75 83 ARG A O 1
ATOM 573 N N . ALA A 1 84 ? 6.665 -11.631 -6.007 1.00 97.06 84 ALA A N 1
ATOM 574 C CA . ALA A 1 84 ? 6.246 -12.332 -7.207 1.00 97.06 84 ALA A CA 1
ATOM 575 C C . ALA A 1 84 ? 4.750 -12.112 -7.478 1.00 97.06 84 ALA A C 1
ATOM 577 O O . ALA A 1 84 ? 3.976 -11.738 -6.595 1.00 97.06 84 ALA A O 1
ATO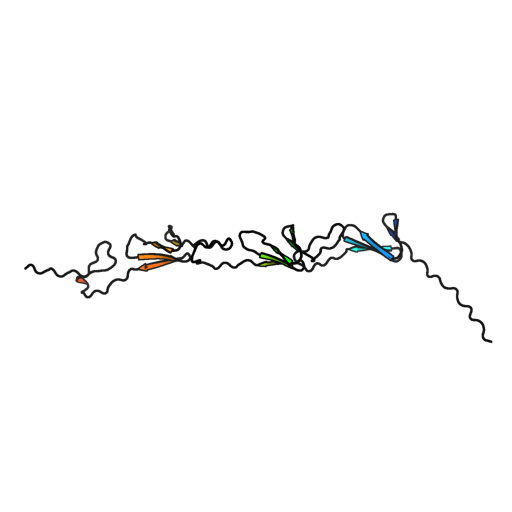M 578 N N . GLU A 1 85 ? 4.345 -12.338 -8.726 1.00 97.19 85 GLU A N 1
ATOM 579 C CA . GLU A 1 85 ? 2.934 -12.344 -9.106 1.00 97.19 85 GLU A CA 1
ATOM 580 C C . GLU A 1 85 ? 2.154 -13.372 -8.272 1.00 97.19 85 GLU A C 1
ATOM 582 O O . GLU A 1 85 ? 2.527 -14.545 -8.213 1.00 97.19 85 GLU A O 1
ATOM 587 N N . GLY A 1 86 ? 1.062 -12.933 -7.648 1.00 97.00 86 GLY A N 1
ATOM 588 C CA . GLY A 1 86 ? 0.229 -13.758 -6.776 1.00 97.00 86 GLY A CA 1
ATOM 589 C C . GLY A 1 86 ? 0.707 -13.847 -5.325 1.00 97.00 86 GLY A C 1
ATOM 590 O O . GLY A 1 86 ? 0.032 -14.492 -4.522 1.00 97.00 86 GLY A O 1
ATOM 591 N N . ASP A 1 87 ? 1.819 -13.200 -4.958 1.00 97.62 87 ASP A N 1
ATOM 592 C CA . ASP A 1 87 ? 2.292 -13.196 -3.572 1.00 97.62 87 ASP A CA 1
ATOM 593 C C . ASP A 1 87 ? 1.259 -12.556 -2.639 1.00 97.62 87 ASP A C 1
ATOM 595 O O . ASP A 1 87 ? 0.817 -11.424 -2.860 1.00 97.62 87 ASP A O 1
ATOM 599 N N . VAL A 1 88 ? 0.945 -13.267 -1.554 1.00 95.69 88 VAL A N 1
ATOM 600 C CA . VAL A 1 88 ? 0.140 -12.780 -0.430 1.00 95.69 88 VAL A CA 1
ATOM 601 C C . VAL A 1 88 ? 1.063 -12.556 0.760 1.00 95.69 88 VAL A C 1
ATOM 603 O O . VAL A 1 88 ? 1.800 -13.458 1.159 1.00 95.69 88 VAL A O 1
ATOM 606 N N . PHE A 1 89 ? 1.044 -11.352 1.324 1.00 93.81 89 PHE A N 1
ATOM 607 C CA . PHE A 1 89 ? 1.943 -10.974 2.410 1.00 93.81 89 PHE A CA 1
ATOM 608 C C . PHE A 1 89 ? 1.283 -10.018 3.400 1.00 93.81 89 PHE A C 1
ATOM 610 O O . PHE A 1 89 ? 0.389 -9.253 3.045 1.00 93.81 89 PHE A O 1
ATOM 617 N N . SER A 1 90 ? 1.780 -10.026 4.633 1.00 91.12 90 SER A N 1
ATOM 618 C CA . SER A 1 90 ? 1.374 -9.094 5.685 1.00 91.12 90 SER A CA 1
ATOM 619 C C . SER A 1 90 ? 2.502 -8.083 5.916 1.00 91.12 90 SER A C 1
ATOM 621 O O . SER A 1 90 ? 3.606 -8.505 6.265 1.00 91.12 90 SER A O 1
ATOM 623 N N . PRO A 1 91 ? 2.292 -6.767 5.711 1.00 86.44 91 PRO A N 1
ATOM 624 C CA . PRO A 1 91 ? 3.337 -5.762 5.937 1.00 86.44 91 PRO A CA 1
ATOM 625 C C . PRO A 1 91 ? 3.759 -5.647 7.407 1.00 86.44 91 PRO A C 1
ATOM 627 O O . PRO A 1 91 ? 4.899 -5.296 7.701 1.00 86.44 91 PRO A O 1
ATOM 630 N N . SER A 1 92 ? 2.843 -5.936 8.335 1.00 79.12 92 SER A N 1
ATOM 631 C CA . SER A 1 92 ? 3.095 -5.905 9.776 1.00 79.12 92 SER A CA 1
ATOM 632 C C . SER A 1 92 ? 2.180 -6.879 10.516 1.00 79.12 92 SER A C 1
ATOM 634 O O . SER A 1 92 ? 0.975 -6.884 10.268 1.00 79.12 92 SER A O 1
ATOM 636 N N . ASP A 1 93 ? 2.726 -7.622 11.478 1.00 66.69 93 ASP A N 1
ATOM 637 C CA . ASP A 1 93 ? 1.999 -8.658 12.232 1.00 66.69 93 ASP A CA 1
ATOM 638 C C . ASP A 1 93 ? 0.917 -8.121 13.195 1.00 66.69 93 ASP A C 1
ATOM 640 O O . ASP A 1 93 ? 0.142 -8.898 13.735 1.00 66.69 93 ASP A O 1
ATOM 644 N N . GLY A 1 94 ? 0.822 -6.801 13.408 1.00 62.97 94 GLY A N 1
ATOM 645 C CA . GLY A 1 94 ? -0.067 -6.207 14.422 1.00 62.97 94 GLY A CA 1
ATOM 646 C C . GLY A 1 94 ? -1.333 -5.511 13.909 1.00 62.97 94 GLY A C 1
ATOM 647 O O . GLY A 1 94 ? -2.103 -5.008 14.723 1.00 62.97 94 GLY A O 1
ATOM 648 N N . ASN A 1 95 ? -1.541 -5.414 12.591 1.00 70.38 95 ASN A N 1
ATOM 649 C CA . ASN A 1 95 ? -2.711 -4.728 12.012 1.00 70.38 95 ASN A CA 1
ATOM 650 C C . ASN A 1 95 ? -3.543 -5.607 11.065 1.00 70.38 95 ASN A C 1
ATOM 652 O O . ASN A 1 95 ? -4.481 -5.106 10.446 1.00 70.38 95 ASN A O 1
ATOM 656 N N . CYS A 1 96 ? -3.166 -6.884 10.912 1.00 79.50 96 CYS A N 1
ATOM 657 C CA . CYS A 1 96 ? -3.784 -7.850 9.995 1.00 79.50 96 CYS A CA 1
ATOM 658 C C . CYS A 1 96 ? -4.022 -7.358 8.577 1.00 79.50 96 CYS A C 1
ATOM 660 O O . CYS A 1 96 ? -4.939 -7.823 7.895 1.00 79.50 96 CYS A O 1
ATOM 662 N N . THR A 1 97 ? -3.225 -6.401 8.128 1.00 86.94 97 THR A N 1
ATOM 663 C CA . THR A 1 97 ? -3.297 -5.983 6.744 1.00 86.94 97 THR A CA 1
ATOM 664 C C . THR A 1 97 ? -2.737 -7.118 5.914 1.00 86.94 97 THR A C 1
ATOM 666 O O . THR A 1 97 ? -1.579 -7.494 6.082 1.00 86.94 97 THR A O 1
ATOM 669 N N . VAL A 1 98 ? -3.563 -7.661 5.031 1.00 92.00 98 VAL A N 1
ATOM 670 C CA . VAL A 1 98 ? -3.139 -8.658 4.055 1.00 92.00 98 VAL A CA 1
ATOM 671 C C . VAL A 1 98 ? -3.096 -7.975 2.705 1.00 92.00 98 VAL A C 1
ATOM 673 O O . VAL A 1 98 ? -4.081 -7.392 2.253 1.00 92.00 98 VAL A O 1
ATOM 676 N N . CYS A 1 99 ? -1.940 -8.037 2.068 1.00 95.44 99 CYS A N 1
ATOM 677 C CA . CYS A 1 99 ? -1.701 -7.483 0.752 1.00 95.44 99 CYS A CA 1
ATOM 678 C C . CYS A 1 99 ? -1.496 -8.602 -0.264 1.00 95.44 99 CYS A C 1
ATOM 680 O O . CYS A 1 99 ? -0.958 -9.661 0.060 1.00 95.44 99 CYS A O 1
ATOM 682 N N . VAL A 1 100 ? -1.897 -8.342 -1.505 1.00 97.50 100 VAL A N 1
ATOM 683 C CA . VAL A 1 100 ? -1.656 -9.221 -2.649 1.00 97.50 100 VAL A CA 1
ATOM 684 C C . VAL A 1 100 ? -0.983 -8.445 -3.776 1.00 97.50 100 VAL A C 1
ATOM 686 O O . VAL A 1 100 ? -1.343 -7.295 -4.041 1.00 97.50 100 VAL A O 1
ATOM 689 N N . CYS A 1 101 ? -0.002 -9.067 -4.429 1.00 98.19 101 CYS A N 1
ATOM 690 C CA . CYS A 1 101 ? 0.620 -8.550 -5.644 1.00 98.19 101 CYS A CA 1
ATOM 691 C C . CYS A 1 101 ? -0.043 -9.148 -6.889 1.00 98.19 101 CYS A C 1
ATOM 693 O O . CYS A 1 101 ? 0.019 -10.360 -7.087 1.00 98.19 101 CYS A O 1
ATOM 695 N N . LEU A 1 102 ? -0.646 -8.307 -7.733 1.00 97.56 102 LEU A N 1
ATOM 696 C CA . LEU A 1 102 ? -1.246 -8.720 -9.005 1.00 97.56 102 LEU A CA 1
ATOM 697 C C . LEU A 1 102 ? -0.957 -7.709 -10.117 1.00 97.56 102 LEU A C 1
ATOM 699 O O . LEU A 1 102 ? -1.282 -6.525 -9.997 1.00 97.56 102 LEU A O 1
ATOM 703 N N . ALA A 1 103 ? -0.369 -8.171 -11.217 1.00 95.94 103 ALA A N 1
ATOM 704 C CA . ALA A 1 103 ? -0.000 -7.382 -12.392 1.00 95.94 103 ALA A CA 1
ATOM 705 C C . ALA A 1 103 ? 0.768 -6.091 -12.043 1.00 95.94 103 ALA A C 1
ATOM 707 O O . ALA A 1 103 ? 0.482 -5.008 -12.561 1.00 95.94 103 ALA A O 1
ATOM 708 N N . GLY A 1 104 ? 1.711 -6.190 -11.102 1.00 96.62 104 GLY A N 1
ATOM 709 C CA . GLY A 1 104 ? 2.490 -5.053 -10.609 1.00 96.62 104 GLY A CA 1
ATOM 710 C C . GLY A 1 104 ? 1.708 -4.071 -9.738 1.00 96.62 104 GLY A C 1
ATOM 711 O O . GLY A 1 104 ? 2.166 -2.952 -9.511 1.00 96.62 104 GLY A O 1
ATOM 712 N N . ASN A 1 105 ? 0.523 -4.455 -9.260 1.00 97.69 105 ASN A N 1
ATOM 713 C CA . ASN A 1 105 ? -0.264 -3.679 -8.316 1.00 97.69 105 ASN A CA 1
ATOM 714 C C . ASN A 1 105 ? -0.341 -4.383 -6.971 1.00 97.69 105 ASN A C 1
ATOM 716 O O . ASN A 1 105 ? -0.711 -5.552 -6.895 1.00 97.69 105 ASN A O 1
ATOM 720 N N . VAL A 1 106 ? -0.050 -3.641 -5.906 1.00 97.75 106 VAL A N 1
ATOM 721 C CA . VAL A 1 106 ? -0.304 -4.107 -4.548 1.00 97.75 106 VAL A CA 1
ATOM 722 C C . VAL A 1 106 ? -1.681 -3.627 -4.120 1.00 97.75 106 VAL A C 1
ATOM 724 O O . VAL A 1 106 ? -1.966 -2.432 -4.157 1.00 97.75 106 VAL A O 1
ATOM 727 N N . SER A 1 107 ? -2.532 -4.568 -3.721 1.00 96.25 107 SER A N 1
ATOM 728 C CA . SER A 1 107 ? -3.833 -4.291 -3.110 1.00 96.25 107 SER A CA 1
ATOM 729 C C . SER A 1 107 ? -3.845 -4.841 -1.696 1.00 96.25 107 SER A C 1
ATOM 731 O O . SER A 1 107 ? -3.580 -6.024 -1.502 1.00 96.25 107 SER A O 1
ATOM 733 N N . CYS A 1 108 ? -4.148 -3.989 -0.723 1.00 94.12 108 CYS A N 1
ATOM 734 C CA . CYS A 1 108 ? -4.161 -4.350 0.687 1.00 94.12 108 CYS A CA 1
ATOM 735 C C . CYS A 1 108 ? -5.573 -4.252 1.250 1.00 94.12 108 CYS A C 1
ATOM 737 O O . CYS A 1 108 ? -6.294 -3.293 0.977 1.00 94.12 108 CYS A O 1
ATOM 739 N N . ILE A 1 109 ? -5.941 -5.236 2.062 1.00 89.62 109 ILE A N 1
ATOM 740 C CA . ILE A 1 109 ? -7.170 -5.241 2.843 1.00 89.62 109 ILE A CA 1
ATOM 741 C C . ILE A 1 109 ? -6.806 -5.253 4.325 1.00 89.62 109 ILE A C 1
ATOM 743 O O . ILE A 1 109 ? -6.016 -6.079 4.777 1.00 89.62 109 ILE A O 1
ATOM 747 N N . SER A 1 110 ? -7.373 -4.317 5.079 1.00 84.81 110 SER A N 1
ATOM 748 C CA . SER A 1 110 ? -7.298 -4.276 6.539 1.00 84.81 110 SER A CA 1
ATOM 749 C C . SER A 1 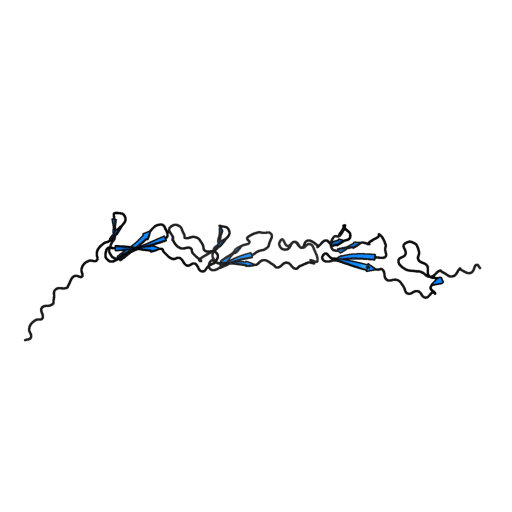110 ? -8.696 -4.507 7.112 1.00 84.81 110 SER A C 1
ATOM 751 O O . SER A 1 110 ? -9.652 -3.945 6.572 1.00 84.81 110 SER A O 1
ATOM 753 N N . PRO A 1 111 ? -8.852 -5.291 8.190 1.00 75.31 111 PRO A N 1
ATOM 754 C CA . PRO A 1 111 ? -10.150 -5.454 8.829 1.00 75.31 111 PRO A CA 1
ATOM 755 C C . PRO A 1 111 ? -10.635 -4.124 9.421 1.00 75.31 111 PRO A C 1
ATOM 757 O O . PRO A 1 111 ? -9.897 -3.436 10.125 1.00 75.31 111 PRO A O 1
ATOM 760 N N . GLU A 1 112 ? -11.893 -3.769 9.163 1.00 71.00 112 GLU A N 1
ATOM 761 C CA . GLU A 1 112 ? -12.566 -2.681 9.872 1.00 71.00 112 GLU A CA 1
ATOM 762 C C . GLU A 1 112 ? -12.952 -3.187 11.269 1.00 71.00 112 GLU A C 1
ATOM 764 O O . GLU A 1 112 ? -13.863 -4.004 11.418 1.00 71.00 112 GLU A O 1
ATOM 769 N N . CYS A 1 113 ? -12.234 -2.754 12.308 1.00 67.12 113 CYS A N 1
ATOM 770 C CA . CYS A 1 113 ? -12.587 -3.133 13.674 1.00 67.12 113 CYS A CA 1
ATOM 771 C C . CYS A 1 113 ? -13.869 -2.382 14.103 1.00 67.12 113 CYS A C 1
ATOM 773 O O . CYS A 1 113 ? -13.948 -1.162 13.928 1.00 67.12 113 CYS A O 1
ATOM 775 N N . PRO A 1 114 ? -14.868 -3.069 14.686 1.00 64.25 114 PRO A N 1
ATOM 776 C CA . PRO A 1 114 ? -16.105 -2.431 15.119 1.00 64.25 114 PRO A CA 1
ATOM 777 C C . PRO A 1 114 ? -15.842 -1.387 16.221 1.00 64.25 114 PRO A C 1
ATOM 779 O O . PRO A 1 114 ? -15.060 -1.646 17.144 1.00 64.25 114 PRO A O 1
ATOM 782 N N . PRO A 1 115 ? -16.491 -0.208 16.164 1.00 53.06 115 PRO A N 1
ATOM 783 C CA . PRO A 1 115 ? -16.396 0.785 17.223 1.00 53.06 115 PRO A CA 1
ATOM 784 C C . PRO A 1 115 ? -17.123 0.284 18.475 1.00 53.06 115 PRO A C 1
ATOM 786 O O . PRO A 1 115 ? -18.346 0.318 18.552 1.00 53.06 115 PRO A O 1
ATOM 789 N N . GLY A 1 116 ? -16.351 -0.143 19.475 1.00 57.44 116 GLY A N 1
ATOM 790 C CA . GLY A 1 116 ? -16.858 -0.444 20.811 1.00 57.44 116 GLY A CA 1
ATOM 791 C C . GLY A 1 116 ? -17.572 -1.794 20.952 1.00 57.44 116 GLY A C 1
ATOM 792 O O . GLY A 1 116 ? -18.271 -2.270 20.065 1.00 57.44 116 GLY A O 1
ATOM 793 N N . SER A 1 117 ? -17.412 -2.369 22.145 1.00 51.88 117 SER A N 1
ATOM 794 C CA . SER A 1 117 ? -18.086 -3.575 22.650 1.00 51.88 117 SER A CA 1
ATOM 795 C C . SER A 1 117 ? -17.618 -4.902 22.037 1.00 51.88 117 SER A C 1
ATOM 797 O O . SER A 1 117 ? -18.258 -5.479 21.164 1.00 51.88 117 SER A O 1
ATOM 799 N N . CYS A 1 118 ? -16.535 -5.451 22.594 1.00 53.59 118 CYS A N 1
ATOM 800 C CA . CYS A 1 118 ? -16.200 -6.869 22.463 1.00 53.59 118 CYS A CA 1
ATOM 801 C C . CYS A 1 118 ? -16.616 -7.619 23.753 1.00 53.59 118 CYS A C 1
ATOM 803 O O . CYS A 1 118 ? -16.239 -7.174 24.839 1.00 53.59 118 CYS A O 1
ATOM 805 N N . PRO A 1 119 ? -17.343 -8.755 23.683 1.00 51.25 119 PRO A N 1
ATOM 806 C CA . PRO A 1 119 ? -17.835 -9.481 24.866 1.00 51.25 119 PRO A CA 1
ATOM 807 C C . PRO A 1 119 ? -16.774 -10.229 25.689 1.00 51.25 119 PRO A C 1
ATOM 809 O O . PRO A 1 119 ? -17.104 -10.806 26.719 1.00 51.25 119 PRO A O 1
ATOM 812 N N . SER A 1 120 ? -15.514 -10.288 25.258 1.00 49.19 120 SER A N 1
ATOM 813 C CA . SER A 1 120 ? -14.438 -10.926 26.024 1.00 49.19 120 SER A CA 1
ATOM 814 C C . SER A 1 120 ? -13.068 -10.583 25.447 1.00 49.19 120 SER A C 1
ATOM 816 O O . SER A 1 120 ? -12.950 -10.200 24.283 1.00 49.19 120 SER A O 1
ATOM 818 N N . ALA A 1 121 ? -12.031 -10.736 26.273 1.00 51.19 121 ALA A N 1
ATOM 819 C CA . ALA A 1 121 ? -10.644 -10.767 25.834 1.00 51.19 121 ALA A CA 1
ATOM 820 C C . ALA A 1 121 ? -10.424 -12.013 24.957 1.00 51.19 121 ALA A C 1
ATOM 822 O O . ALA A 1 121 ? -10.059 -13.077 25.452 1.00 51.19 121 ALA A O 1
ATOM 823 N N . SER A 1 122 ? -10.707 -11.903 23.661 1.00 47.59 122 SER A N 1
ATOM 824 C CA . SER A 1 122 ? -10.342 -12.930 22.692 1.00 47.59 122 SER A CA 1
ATOM 825 C C . SER A 1 122 ? -8.852 -12.820 22.362 1.00 47.59 122 SER A C 1
ATOM 827 O O . SER A 1 122 ? -8.365 -11.706 22.150 1.00 47.59 122 SER A O 1
ATOM 829 N N . PRO A 1 123 ? -8.127 -13.939 22.233 1.00 52.19 123 PRO A N 1
ATOM 830 C CA . PRO A 1 123 ? -6.825 -13.944 21.596 1.00 52.19 123 PRO A CA 1
ATOM 831 C C . PRO A 1 123 ? -7.056 -13.856 20.088 1.00 52.19 123 PRO A C 1
ATOM 833 O O . PRO A 1 123 ? -7.266 -14.858 19.415 1.00 52.19 123 PRO A O 1
ATOM 836 N N . ALA A 1 124 ? -7.086 -12.647 19.551 1.00 50.12 124 ALA A N 1
ATOM 837 C CA . ALA A 1 124 ? -6.888 -12.467 18.126 1.00 50.12 124 ALA A CA 1
ATOM 838 C C . ALA A 1 124 ? -6.044 -11.213 17.960 1.00 50.12 124 ALA A C 1
ATOM 840 O O . ALA A 1 124 ? -6.494 -10.113 18.277 1.00 50.12 124 ALA A O 1
ATOM 841 N N . GLU A 1 125 ? -4.807 -11.418 17.512 1.00 61.69 125 GLU A N 1
ATOM 842 C CA . GLU A 1 125 ? -3.655 -10.502 17.412 1.00 61.69 125 GLU A CA 1
ATOM 843 C C . GLU A 1 125 ? -3.879 -9.277 16.493 1.00 61.69 125 GLU A C 1
ATOM 845 O O . GLU A 1 125 ? -2.942 -8.639 16.033 1.00 61.69 125 GLU A O 1
ATOM 850 N N . CYS A 1 126 ? -5.138 -8.925 16.241 1.00 67.44 126 CYS A N 1
ATOM 851 C CA . CYS A 1 126 ? -5.601 -8.174 15.091 1.00 67.44 126 CYS A CA 1
ATOM 852 C C . CYS A 1 126 ? -6.415 -6.928 15.445 1.00 67.44 126 CYS A C 1
ATOM 854 O O . CYS A 1 126 ? -6.098 -5.814 15.042 1.00 67.44 126 CYS A O 1
ATOM 856 N N . CYS A 1 127 ? -7.456 -7.119 16.258 1.00 60.47 127 CYS A N 1
ATOM 857 C CA . CYS A 1 127 ? -8.248 -6.048 16.840 1.00 60.47 127 CYS A CA 1
ATOM 858 C C . CYS A 1 127 ? -8.068 -6.148 18.356 1.00 60.47 127 CYS A C 1
ATOM 860 O O . CYS A 1 127 ? -8.767 -6.902 19.034 1.00 60.47 127 CYS A O 1
ATOM 862 N N . SER A 1 128 ? -7.121 -5.380 18.902 1.00 54.25 128 SER A N 1
ATOM 863 C CA . SER A 1 128 ? -7.074 -5.125 20.344 1.00 54.25 128 SER A CA 1
ATOM 864 C C . SER A 1 128 ? -8.275 -4.259 20.716 1.00 54.25 128 SER A C 1
ATOM 866 O O . SER A 1 128 ? -8.194 -3.035 20.760 1.00 54.25 128 SER A O 1
ATOM 868 N N . CYS A 1 129 ? -9.410 -4.905 20.967 1.00 54.59 129 CYS A N 1
ATOM 869 C CA . CYS A 1 129 ? -10.566 -4.296 21.604 1.00 54.59 129 CYS A CA 1
ATOM 870 C C . CYS A 1 129 ? -10.149 -3.907 23.030 1.00 54.59 129 CYS A C 1
ATOM 872 O O . CYS A 1 129 ? -10.309 -4.686 23.970 1.00 54.59 129 CYS A O 1
ATOM 874 N N . GLN A 1 130 ? -9.543 -2.731 23.214 1.00 56.31 130 GLN A N 1
ATOM 875 C CA . GLN A 1 130 ? -9.348 -2.224 24.564 1.00 56.31 130 GLN A CA 1
ATOM 876 C C . GLN A 1 130 ? -10.738 -1.939 25.133 1.00 56.31 130 GLN A C 1
ATOM 878 O O . GLN A 1 130 ? -11.478 -1.161 24.526 1.00 56.31 130 GLN A O 1
ATOM 883 N N . PRO A 1 131 ? -11.128 -2.562 26.260 1.00 60.16 131 PRO A N 1
ATOM 884 C CA . PRO A 1 131 ? -12.398 -2.246 26.889 1.00 60.16 131 PRO A CA 1
ATOM 885 C C . PRO A 1 131 ? -12.433 -0.741 27.152 1.00 60.16 131 PRO A C 1
ATOM 887 O O . PRO A 1 131 ? -11.601 -0.211 27.894 1.00 60.16 131 PRO A O 1
ATOM 890 N N . THR A 1 132 ? -13.363 -0.050 26.493 1.00 71.69 132 THR A N 1
ATOM 891 C CA . THR A 1 132 ? -13.514 1.402 26.580 1.00 71.69 132 THR A CA 1
ATOM 892 C C . THR A 1 132 ? -13.778 1.776 28.029 1.00 71.69 132 THR A C 1
ATOM 894 O O . THR A 1 132 ? -14.811 1.415 28.598 1.00 71.69 132 THR A O 1
ATOM 897 N N . LYS A 1 133 ? -12.812 2.463 28.639 1.00 82.88 133 LYS A N 1
ATOM 898 C CA . LYS A 1 133 ? -12.943 3.004 29.989 1.00 82.88 133 LYS A CA 1
ATOM 899 C C . LYS A 1 133 ? -13.838 4.236 29.940 1.00 82.88 133 LYS A C 1
ATOM 901 O O . LYS A 1 133 ? -13.735 5.028 29.008 1.00 82.88 133 LYS A O 1
ATOM 906 N N . CYS A 1 134 ? -14.661 4.427 30.960 1.00 86.38 134 CYS A N 1
ATOM 907 C CA . CYS A 1 134 ? -15.476 5.627 31.094 1.00 86.38 134 CYS A CA 1
ATOM 908 C C . CYS A 1 134 ? -14.753 6.639 31.982 1.00 86.38 134 CYS A C 1
ATOM 910 O O . CYS A 1 134 ? -14.284 6.284 33.066 1.00 86.38 134 CYS A O 1
ATOM 912 N N . SER A 1 135 ? -14.674 7.895 31.541 1.00 88.19 135 SER A N 1
ATOM 913 C CA . SER A 1 135 ? -14.222 9.007 32.381 1.00 88.19 135 SER A CA 1
ATOM 914 C C . SER A 1 135 ? -15.440 9.710 32.955 1.00 88.19 135 SER A C 1
ATOM 916 O O . SER A 1 135 ? -16.251 10.260 32.213 1.00 88.19 135 SER A O 1
ATOM 918 N N . PHE A 1 136 ? -15.594 9.677 34.273 1.00 86.94 136 PHE A N 1
ATOM 919 C CA . PHE A 1 136 ? -16.762 10.238 34.933 1.00 86.94 136 PHE A CA 1
ATOM 920 C C . PHE A 1 136 ? -16.380 10.876 36.267 1.00 86.94 136 PHE A C 1
ATOM 922 O O . PHE A 1 136 ? -15.725 10.253 37.103 1.00 86.94 136 PHE A O 1
ATOM 929 N N . ARG A 1 137 ? -16.751 12.155 36.448 1.00 86.00 137 ARG A N 1
ATOM 930 C CA . ARG A 1 137 ? -16.397 12.992 37.617 1.00 86.00 137 ARG A CA 1
ATOM 931 C C . ARG A 1 137 ? -14.904 12.916 38.001 1.00 86.00 137 ARG A C 1
ATOM 933 O O . ARG A 1 137 ? -14.553 12.840 39.175 1.00 86.00 137 ARG A O 1
ATOM 940 N N . GLY A 1 138 ? -14.016 12.906 37.004 1.00 86.38 138 GLY A N 1
ATOM 941 C CA . GLY A 1 138 ? -12.561 12.851 37.211 1.00 86.38 138 GLY A CA 1
ATOM 942 C C . GLY A 1 138 ? -12.014 11.480 37.627 1.00 86.38 138 GLY A C 1
ATOM 943 O O . GLY A 1 138 ? -10.826 11.363 37.919 1.00 86.38 138 GLY A O 1
ATOM 944 N N . ARG A 1 139 ? -12.850 10.434 37.644 1.00 88.38 139 ARG A N 1
ATOM 945 C CA . ARG A 1 139 ? -12.452 9.043 37.884 1.00 88.38 139 ARG A CA 1
ATOM 946 C C . ARG A 1 139 ? -12.578 8.233 36.603 1.00 88.38 139 ARG A C 1
ATOM 948 O O . ARG A 1 139 ? -13.405 8.526 35.745 1.00 88.38 139 ARG A O 1
ATOM 955 N N . THR A 1 140 ? -11.743 7.208 36.481 1.00 89.00 140 THR A N 1
ATOM 956 C CA . THR A 1 140 ? -11.766 6.292 35.339 1.00 89.00 140 THR A CA 1
ATOM 957 C C . THR A 1 140 ? -12.320 4.946 35.778 1.00 89.00 140 THR A C 1
ATOM 959 O O . THR A 1 140 ? -11.771 4.318 36.682 1.00 89.00 140 THR A O 1
ATOM 962 N N . TYR A 1 141 ? -13.382 4.497 35.118 1.00 86.56 141 TYR A N 1
ATOM 963 C CA . TYR A 1 141 ? -14.050 3.230 35.390 1.00 86.56 141 TYR A CA 1
ATOM 964 C C . TYR A 1 141 ? -13.778 2.246 34.257 1.00 86.56 141 TYR A C 1
ATOM 966 O O . TYR A 1 141 ? -13.845 2.603 33.080 1.00 86.56 141 TYR A O 1
ATOM 974 N N . ALA A 1 142 ? -13.443 1.005 34.608 1.00 85.00 142 ALA A N 1
ATOM 975 C CA . ALA A 1 142 ? -13.325 -0.065 33.626 1.00 85.00 142 ALA A CA 1
ATOM 976 C C . ALA A 1 142 ? -14.701 -0.385 33.024 1.00 85.00 142 ALA A C 1
ATOM 978 O O . ALA A 1 142 ? -15.726 -0.214 33.685 1.00 85.00 142 ALA A O 1
ATOM 979 N N . HIS A 1 143 ? -14.725 -0.881 31.789 1.00 83.25 143 HIS A N 1
ATOM 980 C CA . HIS A 1 143 ? -15.959 -1.378 31.186 1.00 83.25 143 HIS A CA 1
ATOM 981 C C . HIS A 1 143 ? -16.623 -2.437 32.083 1.00 83.25 143 HIS A C 1
ATOM 983 O O . HIS A 1 143 ? -15.944 -3.311 32.623 1.00 83.25 143 HIS A O 1
ATOM 989 N N . GLY A 1 144 ? -17.939 -2.336 32.270 1.00 83.50 144 GLY A N 1
ATOM 990 C CA . GLY A 1 144 ? -18.723 -3.201 33.153 1.00 83.50 144 GLY A CA 1
ATOM 991 C C . GLY A 1 144 ? -18.612 -2.867 34.645 1.00 83.50 144 GLY A C 1
ATOM 992 O O . GLY A 1 144 ? -19.331 -3.462 35.449 1.00 83.50 144 GLY A O 1
ATOM 993 N N . ALA A 1 145 ? -17.758 -1.914 35.039 1.00 87.44 145 ALA A N 1
ATOM 994 C CA . ALA A 1 145 ? -17.670 -1.482 36.428 1.00 87.44 145 ALA A CA 1
ATOM 995 C C . ALA A 1 145 ? -18.999 -0.867 36.880 1.00 87.44 145 ALA A C 1
ATOM 997 O O . ALA A 1 145 ? -19.557 -0.001 36.200 1.00 87.44 145 ALA A O 1
ATOM 998 N N . ARG A 1 146 ? -19.465 -1.314 38.049 1.00 90.94 146 ARG A N 1
ATOM 999 C CA . ARG A 1 146 ? -20.645 -0.798 38.741 1.00 90.94 146 ARG A CA 1
ATOM 1000 C C . ARG A 1 146 ? -20.192 0.049 39.920 1.00 90.94 146 ARG A C 1
ATOM 1002 O O . ARG A 1 146 ? -19.334 -0.392 40.683 1.00 90.94 146 ARG A O 1
ATOM 1009 N N . PHE A 1 147 ? -20.730 1.252 40.052 1.00 88.94 147 PHE A N 1
ATOM 1010 C CA . PHE A 1 147 ? -20.354 2.176 41.118 1.00 88.94 147 PHE A CA 1
ATOM 1011 C C . PHE A 1 147 ? -21.512 3.098 41.495 1.00 88.94 147 PHE A C 1
ATOM 1013 O O . PHE A 1 147 ? -22.384 3.371 40.673 1.00 88.94 147 PHE A O 1
ATO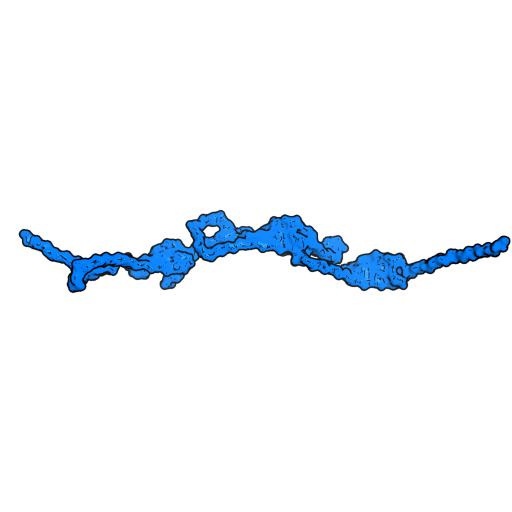M 1020 N N . SER A 1 148 ? -21.481 3.605 42.723 1.00 85.44 148 SER A N 1
ATOM 1021 C CA . SER A 1 148 ? -22.385 4.654 43.202 1.00 85.44 148 SER A CA 1
ATOM 1022 C C . SER A 1 148 ? -21.696 6.018 43.151 1.00 85.44 148 SER A C 1
ATOM 1024 O O . SER A 1 148 ? -20.464 6.102 43.193 1.00 85.44 148 SER A O 1
ATOM 1026 N N . LEU A 1 149 ? -22.480 7.090 43.041 1.00 76.31 149 LEU A N 1
ATOM 1027 C CA . LEU A 1 149 ? -21.966 8.452 42.878 1.00 76.31 149 LEU A CA 1
ATOM 1028 C C . LEU A 1 149 ? -21.418 9.026 44.180 1.00 76.31 149 LEU A C 1
ATOM 1030 O O . LEU A 1 149 ? -20.312 9.568 44.185 1.00 76.31 149 LEU A O 1
ATOM 1034 N N . ASP A 1 150 ? -22.181 8.880 45.260 1.00 73.75 150 ASP A N 1
ATOM 1035 C CA . ASP A 1 150 ? -21.935 9.579 46.520 1.00 73.75 150 ASP A CA 1
ATOM 1036 C C . ASP A 1 150 ? -21.785 8.593 47.696 1.00 73.75 150 ASP A C 1
ATOM 1038 O O . ASP A 1 150 ? -21.895 8.964 48.862 1.00 73.75 150 ASP A O 1
ATOM 1042 N N . GLY A 1 151 ? -21.516 7.315 47.388 1.00 67.31 151 GLY A N 1
ATOM 1043 C CA . GLY A 1 151 ? -21.551 6.227 48.373 1.00 67.31 151 GLY A CA 1
ATOM 1044 C C . GLY A 1 151 ? -22.965 5.942 48.886 1.00 67.31 151 GLY A C 1
ATOM 1045 O O . GLY A 1 151 ? -23.126 5.297 49.917 1.00 67.31 151 GLY A O 1
ATOM 1046 N N . ASP A 1 152 ? -23.972 6.451 48.177 1.00 71.75 152 ASP A N 1
ATOM 1047 C CA . ASP A 1 152 ? -25.378 6.176 48.382 1.00 71.75 152 ASP A CA 1
ATOM 1048 C C . ASP A 1 152 ? -25.754 4.843 47.720 1.00 71.75 152 ASP A C 1
ATOM 1050 O O . ASP A 1 152 ? -25.417 4.578 46.565 1.00 71.75 152 ASP A O 1
ATOM 1054 N N . ASP A 1 153 ? -26.524 4.013 48.420 1.00 75.25 153 ASP A N 1
ATOM 1055 C CA . ASP A 1 153 ? -27.096 2.786 47.843 1.00 75.25 153 ASP A CA 1
ATOM 1056 C C . ASP A 1 153 ? -28.271 3.087 46.884 1.00 75.25 153 ASP A C 1
ATOM 1058 O O . ASP A 1 153 ? -28.950 2.187 46.391 1.00 75.25 153 ASP A O 1
ATOM 1062 N N . CYS A 1 154 ? -28.529 4.372 46.615 1.00 83.12 154 CYS A N 1
ATOM 1063 C CA . CYS A 1 154 ? -29.673 4.856 45.851 1.00 83.12 154 CYS A CA 1
ATOM 1064 C C . CYS A 1 154 ? -29.400 4.957 44.357 1.00 83.12 154 CYS A C 1
ATOM 1066 O O . CYS A 1 154 ? -30.342 4.895 43.566 1.00 83.12 154 CYS A O 1
ATOM 1068 N N . THR A 1 155 ? -28.134 5.104 43.971 1.00 88.12 155 THR A N 1
ATOM 1069 C CA . THR A 1 155 ? -27.733 5.300 42.581 1.00 88.12 155 THR A CA 1
ATOM 1070 C C . THR A 1 155 ? -26.787 4.190 42.157 1.00 88.12 155 THR A C 1
ATOM 1072 O O . THR A 1 155 ? -25.739 3.993 42.762 1.00 88.12 155 THR A O 1
ATOM 1075 N N . THR A 1 156 ? -27.125 3.482 41.081 1.00 90.31 156 THR A N 1
ATOM 1076 C CA . THR A 1 156 ? -26.237 2.500 40.452 1.00 90.31 156 THR A CA 1
ATOM 1077 C C . THR A 1 156 ? -25.852 2.983 39.066 1.00 90.31 156 THR A C 1
ATOM 1079 O O . THR A 1 156 ? -26.698 3.069 38.174 1.00 90.31 156 THR A O 1
ATOM 1082 N N . CYS A 1 157 ? -24.567 3.266 38.882 1.00 91.56 157 CYS A N 1
ATOM 1083 C CA . CYS A 1 157 ? -23.970 3.611 37.602 1.00 91.56 157 CYS A CA 1
ATOM 1084 C C . CYS A 1 157 ? -23.188 2.431 37.027 1.00 91.56 157 CYS A C 1
ATOM 1086 O O . CYS A 1 157 ? -22.528 1.695 37.763 1.00 91.56 157 CYS A O 1
ATOM 1088 N N . VAL A 1 158 ? -23.241 2.265 35.707 1.00 91.81 158 VAL A N 1
ATOM 1089 C CA . VAL A 1 158 ? -22.516 1.233 34.964 1.00 91.81 158 VAL A CA 1
ATOM 1090 C C . VAL A 1 158 ? -21.749 1.883 33.819 1.00 91.81 158 VAL A C 1
ATOM 1092 O O . VAL A 1 158 ? -22.303 2.667 33.054 1.00 91.81 158 VAL A O 1
ATOM 1095 N N . CYS A 1 159 ? -20.467 1.546 33.689 1.00 89.31 159 CYS A N 1
ATOM 1096 C CA . CYS A 1 159 ? -19.666 1.949 32.536 1.00 89.31 159 CYS A CA 1
ATOM 1097 C C . CYS A 1 159 ? -19.924 1.013 31.341 1.00 89.31 159 CYS A C 1
ATOM 1099 O O . CYS A 1 159 ? -19.481 -0.139 31.352 1.00 89.31 159 CYS A O 1
ATOM 1101 N N . GLN A 1 160 ? -20.597 1.500 30.297 1.00 83.94 160 GLN A N 1
ATOM 1102 C CA . GLN A 1 160 ? -20.869 0.765 29.057 1.00 83.94 160 GLN A CA 1
ATOM 1103 C C . GLN A 1 160 ? -20.368 1.550 27.844 1.00 83.94 160 GLN A C 1
ATOM 1105 O O . GLN A 1 160 ? -20.725 2.702 27.648 1.00 83.94 160 GLN A O 1
ATOM 1110 N N . GLY A 1 161 ? -19.514 0.935 27.019 1.00 73.06 161 GLY A N 1
ATOM 1111 C CA . GLY A 1 161 ? -19.095 1.536 25.744 1.00 73.06 161 GLY A CA 1
ATOM 1112 C C . GLY A 1 161 ? -18.374 2.890 25.837 1.00 73.06 161 GLY A C 1
ATOM 1113 O O . GLY A 1 161 ? -18.364 3.628 24.862 1.00 73.06 161 GLY A O 1
ATOM 1114 N N . GLY A 1 162 ? -17.778 3.235 26.987 1.00 79.94 162 GLY A N 1
ATOM 1115 C CA . GLY A 1 162 ? -17.146 4.545 27.214 1.00 79.94 162 GLY A CA 1
ATOM 1116 C C . GLY A 1 162 ? -18.088 5.602 27.800 1.00 79.94 162 GLY A C 1
ATOM 1117 O O . GLY A 1 162 ? -17.622 6.664 28.212 1.00 79.94 162 GLY A O 1
ATOM 1118 N N . GLU A 1 163 ? -19.374 5.284 27.928 1.00 83.88 163 GLU A N 1
ATOM 1119 C CA . GLU A 1 163 ? -20.390 6.129 28.541 1.00 83.88 163 GLU A CA 1
ATOM 1120 C C . GLU A 1 163 ? -20.844 5.565 29.896 1.00 83.88 163 GLU A C 1
ATOM 1122 O O . GLU A 1 163 ? -20.820 4.356 30.145 1.00 83.88 163 GLU A O 1
ATOM 1127 N N . VAL A 1 164 ? -21.208 6.457 30.817 1.00 90.12 164 VAL A N 1
ATOM 1128 C CA . VAL A 1 164 ? -21.733 6.076 32.131 1.00 90.12 164 VAL A CA 1
ATOM 1129 C C . VAL A 1 164 ? -23.244 6.185 32.111 1.00 90.12 164 VAL A C 1
ATOM 1131 O O . VAL A 1 164 ? -23.788 7.278 31.983 1.00 90.12 164 VAL A O 1
ATOM 1134 N N . GLU A 1 165 ? -23.908 5.055 32.3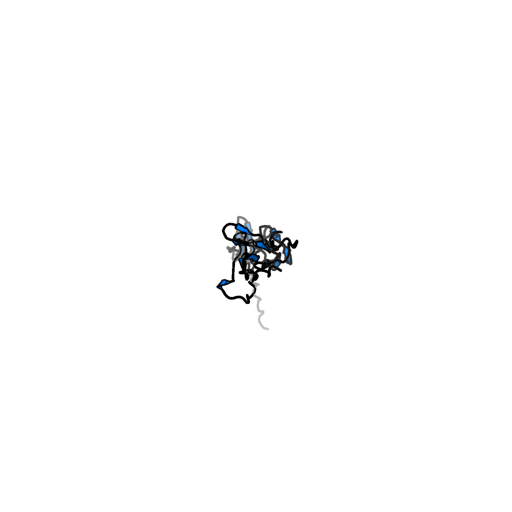18 1.00 92.38 165 GLU A N 1
ATOM 1135 C CA . GLU A 1 165 ? -25.355 4.983 32.471 1.00 92.38 165 GLU A CA 1
ATOM 1136 C C . GLU A 1 165 ? -25.695 4.815 33.955 1.00 92.38 165 GLU A C 1
ATOM 1138 O O . GLU A 1 165 ? -25.265 3.849 34.587 1.00 92.38 165 GLU A O 1
ATOM 1143 N N . CYS A 1 166 ? -26.443 5.760 34.527 1.00 90.69 166 CYS A N 1
ATOM 1144 C CA . CYS A 1 166 ? -26.855 5.732 35.930 1.00 90.69 166 CYS A CA 1
ATOM 1145 C C . CYS A 1 166 ? -28.362 5.512 36.059 1.00 90.69 166 CYS A C 1
ATOM 1147 O O . CYS A 1 166 ? -29.158 6.109 35.339 1.00 90.69 166 CYS A O 1
ATOM 1149 N N . SER A 1 167 ? -28.746 4.691 37.031 1.00 90.06 167 SER A N 1
ATOM 1150 C CA . SER A 1 167 ? -30.133 4.392 37.384 1.00 90.06 167 SER A CA 1
ATOM 1151 C C . SER A 1 167 ? -30.352 4.583 38.884 1.00 90.06 167 SER A C 1
ATOM 1153 O O . SER A 1 167 ? -29.418 4.430 39.674 1.00 90.06 167 SER A O 1
ATOM 1155 N N . PHE A 1 168 ? -31.580 4.924 39.272 1.00 87.06 168 PHE A N 1
ATOM 1156 C CA . PHE A 1 168 ? -31.968 5.111 40.670 1.00 87.06 168 PHE A CA 1
ATOM 1157 C C . PHE A 1 168 ? -32.774 3.918 41.179 1.00 87.06 168 PHE A C 1
ATOM 1159 O O . PHE A 1 168 ? -33.560 3.328 40.433 1.00 87.06 168 PHE A O 1
ATOM 1166 N N . ALA A 1 169 ? -32.614 3.591 42.460 1.00 84.25 169 ALA A N 1
ATOM 1167 C CA . ALA A 1 169 ? -33.422 2.586 43.132 1.00 84.25 169 ALA A CA 1
ATOM 1168 C C . ALA A 1 169 ? -34.913 2.992 43.095 1.00 84.25 169 ALA A C 1
ATOM 1170 O O . ALA A 1 169 ? -35.261 4.082 43.561 1.00 84.25 169 ALA A O 1
ATOM 1171 N N . PRO A 1 170 ? -35.813 2.153 42.546 1.00 83.94 170 PRO A N 1
ATOM 1172 C CA . PRO A 1 170 ? -37.232 2.477 42.497 1.00 83.94 170 PRO A CA 1
ATOM 1173 C C . PRO A 1 170 ? -37.840 2.424 43.903 1.00 83.94 170 PRO A C 1
ATOM 1175 O O . PRO A 1 170 ? -37.700 1.428 44.614 1.00 83.94 170 PRO A O 1
ATOM 1178 N N . CYS A 1 171 ? -38.545 3.486 44.298 1.00 87.69 171 CYS A N 1
ATOM 1179 C CA . CYS A 1 171 ? -39.211 3.536 45.595 1.00 87.69 171 CYS A CA 1
ATOM 1180 C C . CYS A 1 171 ? -40.580 2.848 45.584 1.00 87.69 171 CYS A C 1
ATOM 1182 O O . CYS A 1 171 ? -41.321 2.969 44.604 1.00 87.69 171 CYS A O 1
ATOM 1184 N N . PRO A 1 172 ? -40.954 2.169 46.683 1.00 88.44 172 PRO A N 1
ATOM 1185 C CA . PRO A 1 172 ? -42.280 1.591 46.821 1.00 88.44 172 PRO A CA 1
ATOM 1186 C C . PRO A 1 172 ? -43.353 2.683 46.899 1.00 88.44 172 PRO A C 1
ATOM 1188 O O . PRO A 1 172 ? -43.119 3.791 47.391 1.00 88.44 172 PRO A O 1
ATOM 1191 N N . VAL A 1 173 ? -44.559 2.349 46.443 1.00 88.69 173 VAL A N 1
ATOM 1192 C CA . VAL A 1 173 ? -45.744 3.189 46.649 1.00 88.69 173 VAL A CA 1
ATOM 1193 C C . VAL A 1 173 ? -46.173 3.067 48.114 1.00 88.69 173 VAL A C 1
ATOM 1195 O O . VAL A 1 173 ? -46.224 1.965 48.652 1.00 88.69 173 VAL A O 1
ATOM 1198 N N . LEU A 1 174 ? -46.447 4.199 48.769 1.00 89.75 174 LEU A N 1
ATOM 1199 C CA . LEU A 1 174 ? -46.802 4.251 50.190 1.00 89.75 174 LEU A CA 1
ATOM 1200 C C . LEU A 1 174 ? -48.288 4.556 50.392 1.00 89.75 174 LEU A C 1
ATOM 1202 O O . LEU A 1 174 ? -48.752 5.635 50.009 1.00 89.75 174 LEU A O 1
ATOM 1206 N N . ASP A 1 175 ? -48.979 3.680 51.118 1.00 89.31 175 ASP A N 1
ATOM 1207 C CA . ASP A 1 175 ? -50.385 3.820 51.526 1.00 89.31 175 ASP A CA 1
ATOM 1208 C C . ASP A 1 175 ? -50.542 4.548 52.875 1.00 89.31 175 ASP A C 1
ATOM 1210 O O . ASP A 1 175 ? -51.312 4.153 53.748 1.00 89.31 175 ASP A O 1
ATOM 1214 N N . CYS A 1 176 ? -49.792 5.633 53.074 1.00 88.69 176 CYS A N 1
ATOM 1215 C CA . CYS A 1 176 ? -49.938 6.501 54.242 1.00 88.69 176 CYS A CA 1
ATOM 1216 C C . CYS A 1 176 ? -49.901 7.988 53.851 1.00 88.69 176 CYS A C 1
ATOM 1218 O O . CYS A 1 176 ? -49.238 8.371 52.869 1.00 88.69 176 CYS A O 1
ATOM 1220 N N . PRO A 1 177 ? -50.610 8.854 54.603 1.00 89.31 177 PRO A N 1
ATOM 1221 C CA . PRO A 1 177 ? -50.633 10.289 54.350 1.00 89.31 177 PRO A CA 1
ATOM 1222 C C . PRO A 1 177 ? -49.246 10.914 54.552 1.00 89.31 177 PRO A C 1
ATOM 1224 O O . PRO A 1 177 ? -48.431 10.426 55.333 1.00 89.31 177 PRO A O 1
ATOM 1227 N N . GLN A 1 178 ? -48.984 12.034 53.870 1.00 87.94 178 GLN A N 1
ATOM 1228 C CA . GLN A 1 178 ? -47.656 12.663 53.818 1.00 87.94 178 GLN A CA 1
ATOM 1229 C C . GLN A 1 178 ? -47.057 12.962 55.204 1.00 87.94 178 GLN A C 1
ATOM 1231 O O . GLN A 1 178 ? -45.853 12.823 55.382 1.00 87.94 178 GLN A O 1
ATOM 1236 N N . HIS A 1 179 ? -47.887 13.294 56.200 1.00 88.06 179 HIS A N 1
ATOM 1237 C CA . HIS A 1 179 ? -47.439 13.600 57.565 1.00 88.06 179 HIS A CA 1
ATOM 1238 C C . HIS A 1 179 ? -46.870 12.393 58.337 1.00 88.06 179 HIS A C 1
ATOM 1240 O O . HIS A 1 179 ? -46.228 12.580 59.367 1.00 88.06 179 HIS A O 1
ATOM 1246 N N . GLN A 1 180 ? -47.109 11.164 57.867 1.00 89.38 180 GLN A N 1
ATOM 1247 C CA . GLN A 1 180 ? -46.599 9.927 58.480 1.00 89.38 180 GLN A CA 1
ATOM 1248 C C . GLN A 1 180 ? -45.369 9.373 57.761 1.00 89.38 180 GLN A C 1
ATOM 1250 O O . GLN A 1 180 ? -44.758 8.417 58.240 1.00 89.38 180 GLN A O 1
ATOM 1255 N N . ARG A 1 181 ? -45.009 9.960 56.618 1.00 91.69 181 ARG A N 1
ATOM 1256 C CA . ARG A 1 181 ? -43.844 9.559 55.837 1.00 91.69 181 ARG A CA 1
ATOM 1257 C C . ARG A 1 181 ? -42.596 10.122 56.493 1.00 91.69 181 ARG A C 1
ATOM 1259 O O . ARG A 1 181 ? -42.532 11.311 56.798 1.00 91.69 181 ARG A O 1
ATOM 1266 N N . HIS A 1 182 ? -41.595 9.281 56.689 1.00 90.88 182 HIS A N 1
ATOM 1267 C CA . HIS A 1 182 ? -40.295 9.698 57.197 1.00 90.88 182 HIS A CA 1
ATOM 1268 C C . HIS A 1 182 ? -39.182 9.094 56.346 1.00 90.88 182 HIS A C 1
ATOM 1270 O O . HIS A 1 182 ? -39.349 8.020 55.774 1.00 90.88 182 HIS A O 1
ATOM 1276 N N . LEU A 1 183 ? -38.069 9.817 56.233 1.00 88.44 183 LEU A N 1
ATOM 1277 C CA . LEU A 1 183 ? -36.865 9.358 55.552 1.00 88.44 183 LEU A CA 1
ATOM 1278 C C . LEU A 1 183 ? -35.782 9.157 56.606 1.00 88.44 183 LEU A C 1
ATOM 1280 O O . LEU A 1 183 ? -35.424 10.102 57.313 1.00 88.44 183 LEU A O 1
ATOM 1284 N N . GLY A 1 184 ? -35.315 7.922 56.760 1.00 84.00 184 GLY A N 1
ATOM 1285 C CA . GLY A 1 184 ? -34.191 7.613 57.633 1.00 84.00 184 GLY A CA 1
ATOM 1286 C C . GLY A 1 184 ? -32.859 8.100 57.047 1.00 84.00 184 GLY A C 1
ATOM 1287 O O . GLY A 1 184 ? -32.730 8.238 55.829 1.00 84.00 184 GLY A O 1
ATOM 1288 N N . 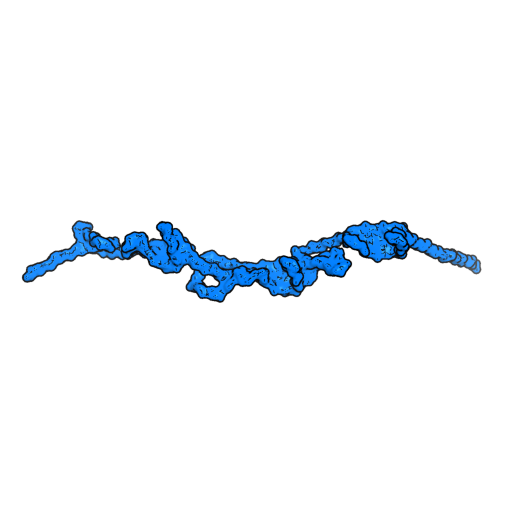PRO A 1 185 ? -31.838 8.345 57.886 1.00 82.69 185 PRO A N 1
ATOM 1289 C CA . PRO A 1 185 ? -30.491 8.624 57.399 1.00 82.69 185 PRO A CA 1
ATOM 1290 C C . PRO A 1 185 ? -29.979 7.442 56.561 1.00 82.69 185 PRO A C 1
ATOM 1292 O O . PRO A 1 185 ? -30.000 6.303 57.019 1.00 82.69 185 PRO A O 1
ATOM 1295 N N . GLY A 1 186 ? -29.551 7.717 55.327 1.00 77.25 186 GLY A N 1
ATOM 1296 C CA . GLY A 1 186 ? -29.083 6.699 54.378 1.00 77.25 186 GLY A CA 1
ATOM 1297 C C . GLY A 1 186 ? -30.187 5.932 53.636 1.00 77.25 186 GLY A C 1
ATOM 1298 O O . GLY A 1 186 ? -29.867 5.084 52.811 1.00 77.25 186 GLY A O 1
ATOM 1299 N N . GLN A 1 187 ? -31.474 6.214 53.881 1.00 83.88 187 GLN A N 1
ATOM 1300 C CA . GLN A 1 187 ? -32.559 5.641 53.079 1.00 83.88 187 GLN A CA 1
ATOM 1301 C C . GLN A 1 187 ? -32.781 6.434 51.789 1.00 83.88 187 GLN A C 1
ATOM 1303 O O . GLN A 1 187 ? -32.810 7.662 51.790 1.00 83.88 187 GLN A O 1
ATOM 1308 N N . CYS A 1 188 ? -33.029 5.705 50.704 1.00 85.19 188 CYS A N 1
ATOM 1309 C CA . CYS A 1 188 ? -33.373 6.266 49.395 1.00 85.19 188 CYS A CA 1
ATOM 1310 C C . CYS A 1 188 ? -34.856 6.626 49.274 1.00 85.19 188 CYS A C 1
ATOM 1312 O O . CYS A 1 188 ? -35.240 7.462 48.460 1.00 85.19 188 CYS A O 1
ATOM 1314 N N . CYS A 1 189 ? -35.695 5.971 50.079 1.00 88.38 189 CYS A N 1
ATOM 1315 C CA . CYS A 1 189 ? -37.144 6.005 49.964 1.00 88.38 189 CYS A CA 1
ATOM 1316 C C . CYS A 1 189 ? -37.787 6.272 51.320 1.00 88.38 189 CYS A C 1
ATOM 1318 O O . CYS A 1 189 ? -37.313 5.789 52.347 1.00 88.38 189 CYS A O 1
ATOM 1320 N N . PHE A 1 190 ? -38.893 7.015 51.309 1.00 89.81 190 PHE A N 1
ATOM 1321 C CA . PHE A 1 190 ? -39.701 7.233 52.503 1.00 89.81 190 PHE A CA 1
ATOM 1322 C C . PHE A 1 190 ? -40.328 5.921 52.990 1.00 89.81 190 PHE A C 1
ATOM 1324 O O . PHE A 1 190 ? -40.693 5.061 52.189 1.00 89.81 190 PHE A O 1
ATOM 1331 N N . THR A 1 191 ? -40.528 5.815 54.299 1.00 90.31 191 THR A N 1
ATOM 1332 C CA . THR A 1 191 ? -41.297 4.745 54.944 1.00 90.31 191 THR A CA 1
ATOM 1333 C C . THR A 1 191 ? -42.432 5.338 55.778 1.00 90.31 191 THR A C 1
ATOM 1335 O O . THR A 1 191 ? -42.397 6.516 56.148 1.00 90.31 191 THR A O 1
ATOM 1338 N N . CYS A 1 192 ? -43.469 4.546 56.051 1.00 90.19 192 CYS A N 1
ATOM 1339 C CA . CYS A 1 192 ? -44.548 4.937 56.958 1.00 90.19 192 CYS A CA 1
ATOM 1340 C C . CYS A 1 192 ? -44.135 4.645 58.404 1.00 90.19 192 CYS A C 1
ATOM 1342 O O . CYS A 1 192 ? -43.521 3.615 58.669 1.00 90.19 192 CYS A O 1
ATOM 1344 N N . ARG A 1 193 ? -44.486 5.533 59.340 1.00 87.50 193 ARG A N 1
ATOM 1345 C CA . ARG A 1 193 ? -44.336 5.238 60.770 1.00 87.50 193 ARG A CA 1
ATOM 1346 C C . ARG A 1 193 ? -45.273 4.098 61.167 1.00 87.50 193 ARG A C 1
ATOM 1348 O O . ARG A 1 193 ? -46.471 4.191 60.905 1.00 87.50 193 ARG A O 1
ATOM 1355 N N . ASP A 1 194 ? -44.744 3.088 61.850 1.00 75.50 194 ASP A N 1
ATOM 1356 C CA . ASP A 1 194 ? -45.574 2.044 62.449 1.00 75.50 194 ASP A CA 1
ATOM 1357 C C . ASP A 1 194 ? -46.497 2.650 63.524 1.00 75.50 194 ASP A C 1
ATOM 1359 O O . ASP A 1 194 ? -46.046 3.483 64.325 1.00 75.50 194 ASP A O 1
ATOM 1363 N N . PRO A 1 195 ? -47.790 2.273 63.568 1.00 68.62 195 PRO A N 1
ATOM 1364 C CA . PRO A 1 195 ? -48.656 2.665 64.670 1.00 68.62 195 PRO A CA 1
ATOM 1365 C C . PRO A 1 195 ? -48.110 2.069 65.981 1.00 68.62 195 PRO A C 1
ATOM 1367 O O . PRO A 1 195 ? -47.665 0.920 65.987 1.00 68.62 195 PRO A O 1
ATOM 1370 N N . PRO A 1 196 ? -48.125 2.816 67.102 1.00 62.91 196 PRO A N 1
ATOM 1371 C CA . PRO A 1 196 ? -47.634 2.301 68.375 1.00 62.91 196 PRO A CA 1
ATOM 1372 C C . PRO A 1 196 ? -48.413 1.039 68.769 1.00 62.91 196 PRO A C 1
ATOM 1374 O O . PRO A 1 196 ? -49.645 1.041 68.783 1.00 62.91 196 PRO A O 1
ATOM 1377 N N . VAL A 1 197 ? -47.683 -0.038 69.076 1.00 66.44 197 VAL A N 1
ATOM 1378 C CA . VAL A 1 197 ? -48.258 -1.310 69.534 1.00 66.44 197 VAL A CA 1
ATOM 1379 C C . VAL A 1 197 ? -49.078 -1.043 70.804 1.00 66.44 197 VAL A C 1
ATOM 1381 O O . VAL A 1 197 ? -48.554 -0.394 71.715 1.00 66.44 197 VAL A O 1
ATOM 1384 N N . PRO A 1 198 ? -50.339 -1.505 70.903 1.00 64.00 198 PRO A N 1
ATOM 1385 C CA . PRO A 1 198 ? -51.112 -1.354 72.129 1.00 64.00 198 PRO A CA 1
ATOM 1386 C C . PRO A 1 198 ? -50.376 -2.038 73.284 1.00 64.00 198 PRO A C 1
ATOM 1388 O O . PRO A 1 198 ? -50.073 -3.229 73.205 1.00 64.00 198 PRO A O 1
ATOM 1391 N N . ALA A 1 199 ? -50.072 -1.289 74.345 1.00 62.25 199 ALA A N 1
ATOM 1392 C CA . ALA A 1 199 ? -49.582 -1.869 75.588 1.00 62.25 199 ALA A CA 1
ATOM 1393 C C . ALA A 1 199 ? -50.735 -2.666 76.219 1.00 62.25 199 ALA A C 1
ATOM 1395 O O . ALA A 1 199 ? -51.749 -2.077 76.599 1.00 62.25 199 ALA A O 1
ATOM 1396 N N . GLY A 1 200 ? -50.605 -3.995 76.219 1.00 60.75 200 GLY A N 1
ATOM 1397 C CA . GLY A 1 200 ? -51.512 -4.919 76.905 1.00 60.75 200 GLY A CA 1
ATOM 1398 C C . GLY A 1 200 ? -51.277 -4.962 78.406 1.00 60.75 200 GLY A C 1
ATOM 1399 O O . GLY A 1 200 ? -50.137 -4.667 78.831 1.00 60.75 200 GLY A O 1
#

Sequence (200 aa):
PPPRALGAPGTSAPSAPHCWYRGAPREPGAHWTEPGCRTCACQGGRVLCEAVSCPAACSHPLPAPAGGCCPSCAGCLHDGVARAEGDVFSPSDGNCTVCVCLAGNVSCISPECPPGSCPSASPAECCSCQPTKCSFRGRTYAHGARFSLDGDDCTTCVCQGGEVECSFAPCPVLDCPQHQRHLGPGQCCFTCRDPPVPAG

pLDDT: mean 82.4, std 14.12, range [46.97, 98.19]